Protein AF-0000000070610880 (afdb_homodimer)

Solvent-accessible surface area (backbone atoms only — not comparable to full-atom values): 15840 Å² total; per-residue (Å²): 82,32,56,46,69,54,100,87,41,74,68,89,63,61,68,39,23,64,17,51,39,44,48,52,37,28,71,64,34,80,82,35,86,56,21,60,48,87,73,42,75,51,63,66,53,54,72,71,43,41,66,70,40,44,68,44,66,41,68,77,46,65,49,24,33,34,39,33,33,68,51,82,62,88,70,48,62,58,68,41,48,64,58,58,35,58,46,39,51,43,70,58,43,53,52,26,48,72,70,73,43,53,51,42,55,68,68,60,59,54,43,65,49,55,59,39,84,70,43,82,46,77,87,32,25,37,37,31,31,57,32,66,49,41,71,64,77,71,73,82,118,80,30,55,46,69,55,99,89,42,74,69,90,62,59,66,40,23,64,18,51,39,44,48,51,39,28,71,64,34,83,82,35,88,57,21,60,50,87,72,43,75,51,63,68,52,53,72,71,43,41,66,70,41,45,67,44,67,40,69,78,43,66,51,24,35,34,39,32,33,69,52,83,63,90,70,48,64,57,68,42,47,65,58,56,34,59,47,39,52,45,70,56,43,52,51,26,48,73,69,74,43,52,52,43,55,68,67,61,59,54,43,64,46,55,58,38,83,71,42,84,45,77,87,33,24,36,37,31,28,58,36,68,50,41,73,66,77,71,75,81,120

Radius of gyration: 18.7 Å; Cα contacts (8 Å, |Δi|>4): 472; chains: 2; bounding box: 48×45×52 Å

Sequence (282 aa):
MKWQSSKDFKPTRELNADDVVFSFDRQKNEQNPYHKVSGGSYEYFEGMGLPDLISEVKKVDDHTVQFVLTRPEAPFVADLAMDFASILSKEYADNMLKAGTPEKVDLNPVGTGPFQLVQYQKDSRILYKAFDGYWGTKPKNMKWQSSKDFKPTRELNADDVVFSFDRQKNEQNPYHKVSGGSYEYFEGMGLPDLISEVKKVDDHTVQFVLTRPEAPFVADLAMDFASILSKEYADNMLKAGTPEKVDLNPVGTGPFQLVQYQKDSRILYKAFDGYWGTKPKN

pLDDT: mean 84.86, std 14.9, range [27.36, 97.38]

Secondary structure (DSSP, 8-state):
-PPPP-SS---SS---HHHHHHHHHHHH-TTSTTTTGGG---HHHHHTTHHHHEEEEEEEETTEEEEEESS--TTHHHHHHHHHHT---HHHHHHHHHTT-TTHHHHS-----SEEEEEEETTTEEEEEE--S--------/-PPPP-SS---SS---HHHHHHHHHHHH-TTSTTTTGGG---HHHHHTTHHHHEEEEEEEETTEEEEEESS--TTHHHHHHHHHHT---HHHHHHHHHTT-TTHHHHS-----SEEEEEEETTTEEEEEE-----------

Organism: NCBI:txid59203

Nearest PDB structures (foldseek):
  1dpe-assembly1_A  TM=8.837E-01  e=1.615E-18  Escherichia coli K-12
  1dpp-assembly3_E  TM=8.778E-01  e=2.843E-18  Escherichia coli
  5f1q-assembly2_B  TM=8.585E-01  e=1.586E-16  Yersinia pestis Nepal516
  3tpa-assembly1_A  TM=8.967E-01  e=5.957E-13  Glaesserella parasuis 29755
  3m8u-assembly1_A  TM=8.960E-01  e=1.529E-12  Glaesserella parasuis SH0165

Foldseek 3Di:
DAWDDDPLDDDPDHQWLVLVQLLVCLLQPPPPPNCCAPHNDDPLCVVVVVSQQWPHWDDPDGHDIDTDTPDDDDVVPVSCVVSVQLRADVVSQVVCVVVVRNNCCVVPNIGPDQKDWDDQDPPRDTDIDGDPRDDDPPPPD/DAWDDDPLDDDPDHQWLVLVQLLVCLLQPPPPPNCCAPHNDDPLCVVVVVSQQWPHWDDPDGHDIDTDTPDDDDCVPVSCVVSVQLRADVVSQVVCVVVVRNNCCVVPNIGPDQKDWDDQDPPRDTDIDGDPRPDDPPPPD

Structure (mmCIF, N/CA/C/O backbone):
data_AF-0000000070610880-model_v1
#
loop_
_entity.id
_entity.type
_entity.pdbx_description
1 polymer 'Peptide ABC transporter substrate-binding protein'
#
loop_
_atom_site.group_PDB
_atom_site.id
_atom_site.type_symbol
_atom_site.label_atom_id
_atom_site.label_alt_id
_atom_site.label_comp_id
_atom_site.label_asym_id
_atom_site.label_entity_id
_atom_site.label_seq_id
_atom_site.pdbx_PDB_ins_code
_atom_site.Cartn_x
_atom_site.Cartn_y
_atom_site.Cartn_z
_atom_site.occupancy
_atom_site.B_iso_or_equiv
_atom_site.auth_seq_id
_atom_site.auth_comp_id
_atom_site.auth_asym_id
_atom_site.auth_atom_id
_atom_site.pdbx_PDB_model_num
ATOM 1 N N . MET A 1 1 ? 0.946 0.36 -14.586 1 77.69 1 MET A N 1
ATOM 2 C CA . MET A 1 1 ? 1.409 1.144 -13.438 1 77.69 1 MET A CA 1
ATOM 3 C C . MET A 1 1 ? 2.932 1.143 -13.359 1 77.69 1 MET A C 1
ATOM 5 O O . MET A 1 1 ? 3.562 0.089 -13.469 1 77.69 1 MET A O 1
ATOM 9 N N . L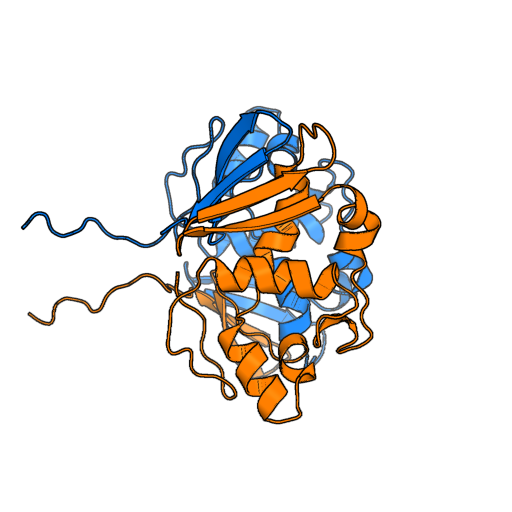YS A 1 2 ? 3.516 2.342 -13.141 1 80.56 2 LYS A N 1
ATOM 10 C CA . LYS A 1 2 ? 4.969 2.471 -13.172 1 80.56 2 LYS A CA 1
ATOM 11 C C . LYS A 1 2 ? 5.562 2.354 -11.766 1 80.56 2 LYS A C 1
ATOM 13 O O . LYS A 1 2 ? 4.922 2.738 -10.789 1 80.56 2 LYS A O 1
ATOM 18 N N . TRP A 1 3 ? 6.766 1.827 -11.758 1 86.56 3 TRP A N 1
ATOM 19 C CA . TRP A 1 3 ? 7.566 1.806 -10.547 1 86.56 3 TRP A CA 1
ATOM 20 C C . TRP A 1 3 ? 8.305 3.127 -10.352 1 86.56 3 TRP A C 1
ATOM 22 O O . TRP A 1 3 ? 8.766 3.73 -11.328 1 86.56 3 TRP A O 1
ATOM 32 N N . GLN A 1 4 ? 8.391 3.496 -9.141 1 83.19 4 GLN A N 1
ATOM 33 C CA . GLN A 1 4 ? 9.297 4.598 -8.828 1 83.19 4 GLN A CA 1
ATOM 34 C C . GLN A 1 4 ? 10.75 4.199 -9.047 1 83.19 4 GLN A C 1
ATOM 36 O O . GLN A 1 4 ? 11.086 3.014 -9.016 1 83.19 4 GLN A O 1
ATOM 41 N N . SER A 1 5 ? 11.555 5.211 -9.359 1 84.44 5 SER A N 1
ATOM 42 C CA . SER A 1 5 ? 12.992 4.98 -9.469 1 84.44 5 SER A CA 1
ATOM 43 C C . SER A 1 5 ? 13.719 5.371 -8.188 1 84.44 5 SER A C 1
ATOM 45 O O . SER A 1 5 ? 13.195 6.152 -7.387 1 84.44 5 SER A O 1
ATOM 47 N N . SER A 1 6 ? 14.844 4.723 -7.945 1 83.5 6 SER A N 1
ATOM 48 C CA . SER A 1 6 ? 15.734 5.074 -6.844 1 83.5 6 SER A CA 1
ATOM 49 C C . SER A 1 6 ? 17.188 5.074 -7.285 1 83.5 6 SER A C 1
ATOM 51 O O . SER A 1 6 ? 17.5 4.789 -8.445 1 83.5 6 SER A O 1
ATOM 53 N N . LYS A 1 7 ? 18.047 5.504 -6.391 1 82.5 7 LYS A N 1
ATOM 54 C CA . LYS A 1 7 ? 19.484 5.477 -6.684 1 82.5 7 LYS A CA 1
ATOM 55 C C . LYS A 1 7 ? 19.953 4.055 -6.984 1 82.5 7 LYS A C 1
ATOM 57 O O . LYS A 1 7 ? 20.906 3.859 -7.742 1 82.5 7 LYS A O 1
ATOM 62 N N . ASP A 1 8 ? 19.25 3.059 -6.504 1 84.06 8 ASP A N 1
ATOM 63 C CA . ASP A 1 8 ? 19.688 1.669 -6.605 1 84.06 8 ASP A CA 1
ATOM 64 C C . ASP A 1 8 ? 19 0.968 -7.785 1 84.06 8 ASP A C 1
ATOM 66 O O . ASP A 1 8 ? 19.438 -0.111 -8.203 1 84.06 8 ASP A O 1
ATOM 70 N N . PHE A 1 9 ? 17.984 1.529 -8.273 1 89.88 9 PHE A N 1
ATOM 71 C CA . PHE A 1 9 ? 17.188 0.742 -9.203 1 89.88 9 PHE A CA 1
ATOM 72 C C . PHE A 1 9 ? 16.422 1.648 -10.156 1 89.88 9 PHE A C 1
ATOM 74 O O . PHE A 1 9 ? 15.633 2.488 -9.719 1 89.88 9 PHE A O 1
ATOM 81 N N . LYS A 1 10 ? 16.641 1.487 -11.445 1 90.62 10 LYS A N 1
ATOM 82 C CA . LYS A 1 10 ? 15.82 2.062 -12.508 1 90.62 10 LYS A CA 1
ATOM 83 C C . LYS A 1 10 ? 14.969 0.993 -13.18 1 90.62 10 LYS A C 1
ATOM 85 O O . LYS A 1 10 ? 15.477 0.164 -13.938 1 90.62 10 LYS A O 1
ATOM 90 N N . PRO A 1 11 ? 13.695 1.072 -12.883 1 92.12 11 PRO A N 1
ATOM 91 C CA . PRO A 1 11 ? 12.844 0.051 -13.492 1 92.12 11 PRO A CA 1
ATOM 92 C C . PRO A 1 11 ? 12.898 0.07 -15.023 1 92.12 11 PRO A C 1
ATOM 94 O O . PRO A 1 11 ? 12.969 1.143 -15.625 1 92.12 11 PRO A O 1
ATOM 97 N N . THR A 1 12 ? 12.844 -1.101 -15.656 1 95 12 THR A N 1
ATOM 98 C CA . THR A 1 12 ? 12.844 -1.169 -17.109 1 95 12 THR A CA 1
ATOM 99 C C . THR A 1 12 ? 11.492 -1.646 -17.625 1 95 12 THR A C 1
ATOM 101 O O . THR A 1 12 ? 11.289 -1.764 -18.844 1 95 12 THR A O 1
ATOM 104 N N . ARG A 1 13 ? 10.625 -1.968 -16.766 1 91.88 13 ARG A N 1
ATOM 105 C CA . ARG A 1 13 ? 9.273 -2.402 -17.109 1 91.88 13 ARG A CA 1
ATOM 106 C C . ARG A 1 13 ? 8.266 -1.938 -16.062 1 91.88 13 ARG A C 1
ATOM 108 O O . ARG A 1 13 ? 8.648 -1.514 -14.977 1 91.88 13 ARG A O 1
ATOM 115 N N . GLU A 1 14 ? 6.996 -2.053 -16.406 1 88.75 14 GLU A N 1
ATOM 116 C CA . GLU A 1 14 ? 5.895 -1.701 -15.5 1 88.75 14 GLU A CA 1
ATOM 117 C C . GLU A 1 14 ? 5.559 -2.855 -14.562 1 88.75 14 GLU A C 1
ATOM 119 O O . GLU A 1 14 ? 5.996 -3.988 -14.781 1 88.75 14 GLU A O 1
ATOM 124 N N . LEU A 1 15 ? 4.855 -2.484 -13.5 1 90.69 15 LEU A N 1
ATOM 125 C CA . LEU A 1 15 ? 4.305 -3.498 -12.609 1 90.69 15 LEU A CA 1
ATOM 126 C C . LEU A 1 15 ? 3.432 -4.484 -13.375 1 90.69 15 LEU A C 1
ATOM 128 O O . LEU A 1 15 ? 2.637 -4.082 -14.227 1 90.69 15 LEU A O 1
ATOM 132 N N . ASN A 1 16 ? 3.561 -5.727 -13.102 1 92.69 16 ASN A N 1
ATOM 133 C CA . ASN A 1 16 ? 2.713 -6.75 -13.695 1 92.69 16 ASN A CA 1
ATOM 134 C C . ASN A 1 16 ? 2.428 -7.887 -12.719 1 92.69 16 ASN A C 1
ATOM 136 O O . ASN A 1 16 ? 2.783 -7.801 -11.539 1 92.69 16 ASN A O 1
ATOM 140 N N . ALA A 1 17 ? 1.826 -8.961 -13.289 1 94.5 17 ALA A N 1
ATOM 141 C CA . ALA A 1 17 ? 1.354 -10.062 -12.453 1 94.5 17 ALA A CA 1
ATOM 142 C C . ALA A 1 17 ? 2.523 -10.789 -11.789 1 94.5 17 ALA A C 1
ATOM 144 O O . ALA A 1 17 ? 2.387 -11.312 -10.68 1 94.5 17 ALA A O 1
ATOM 145 N N . ASP A 1 18 ? 3.717 -10.789 -12.359 1 96.75 18 ASP A N 1
ATOM 146 C CA . ASP A 1 18 ? 4.879 -11.445 -11.773 1 96.75 18 ASP A CA 1
ATOM 147 C C . ASP A 1 18 ? 5.27 -10.797 -10.445 1 96.75 18 ASP A C 1
ATOM 149 O O . ASP A 1 18 ? 5.75 -11.477 -9.531 1 96.75 18 ASP A O 1
ATOM 153 N N . ASP A 1 19 ? 5.082 -9.539 -10.344 1 95.44 19 ASP A N 1
ATOM 154 C CA . ASP A 1 19 ? 5.418 -8.828 -9.109 1 95.44 19 ASP A CA 1
ATOM 155 C C . ASP A 1 19 ? 4.488 -9.234 -7.973 1 95.44 19 ASP A C 1
ATOM 157 O O . ASP A 1 19 ? 4.922 -9.359 -6.824 1 95.44 19 ASP A O 1
ATOM 161 N N . VAL A 1 20 ? 3.201 -9.398 -8.352 1 93.44 20 VAL A N 1
ATOM 162 C CA . VAL A 1 20 ? 2.223 -9.828 -7.352 1 93.44 20 VAL A CA 1
ATOM 163 C C . VAL A 1 20 ? 2.547 -11.242 -6.883 1 93.44 20 VAL A C 1
ATOM 165 O O . VAL A 1 20 ? 2.648 -11.5 -5.68 1 93.44 20 VAL A O 1
ATOM 168 N N . VAL A 1 21 ? 2.809 -12.117 -7.816 1 96.25 21 VAL A N 1
ATOM 169 C CA . VAL A 1 21 ? 3.131 -13.5 -7.477 1 96.25 21 VAL A CA 1
ATOM 170 C C . VAL A 1 21 ? 4.383 -13.539 -6.602 1 96.25 21 VAL A C 1
ATOM 172 O O . VAL A 1 21 ? 4.398 -14.195 -5.559 1 96.25 21 VAL A O 1
ATOM 175 N N . PHE A 1 22 ? 5.402 -12.852 -6.973 1 96 22 PHE A N 1
ATOM 176 C CA . PHE A 1 22 ? 6.645 -12.797 -6.211 1 96 22 PHE A CA 1
ATOM 177 C C . PHE A 1 22 ? 6.391 -12.312 -4.793 1 96 22 PHE A C 1
ATOM 179 O O . PHE A 1 22 ? 6.875 -12.906 -3.826 1 96 22 PHE A O 1
ATOM 186 N N . SER A 1 23 ? 5.652 -11.172 -4.645 1 93.38 23 SER A N 1
ATOM 187 C CA . SER A 1 23 ? 5.43 -10.531 -3.352 1 93.38 23 SER A CA 1
ATOM 188 C C . SER A 1 23 ? 4.734 -11.477 -2.377 1 93.38 23 SER A C 1
ATOM 190 O O . SER A 1 23 ? 5.039 -11.477 -1.183 1 93.38 23 SER A O 1
ATOM 192 N N . PHE A 1 24 ? 3.846 -12.273 -2.873 1 93.38 24 PHE A N 1
ATOM 193 C CA . PHE A 1 24 ? 3.162 -13.227 -2.002 1 93.38 24 PHE A CA 1
ATOM 194 C C . PHE A 1 24 ? 3.992 -14.492 -1.827 1 93.38 24 PHE A C 1
ATOM 196 O O . PHE A 1 24 ? 4.035 -15.07 -0.738 1 93.38 24 PHE A O 1
ATOM 203 N N . ASP A 1 25 ? 4.66 -14.945 -2.859 1 95.56 25 ASP A N 1
ATOM 204 C CA . ASP A 1 25 ? 5.461 -16.156 -2.811 1 95.56 25 ASP A CA 1
ATOM 205 C C . ASP A 1 25 ? 6.602 -16.031 -1.807 1 95.56 25 ASP A C 1
ATOM 207 O O . ASP A 1 25 ? 6.922 -16.984 -1.092 1 95.56 25 ASP A O 1
ATOM 211 N N . ARG A 1 26 ? 7.242 -14.914 -1.811 1 94.5 26 ARG A N 1
ATOM 212 C CA . ARG A 1 26 ? 8.359 -14.742 -0.893 1 94.5 26 ARG A CA 1
ATOM 213 C C . ARG A 1 26 ? 7.918 -14.922 0.555 1 94.5 26 ARG A C 1
ATOM 215 O O . ARG A 1 26 ? 8.719 -15.305 1.41 1 94.5 26 ARG A O 1
ATOM 222 N N . GLN A 1 27 ? 6.652 -14.633 0.811 1 92.38 27 GLN A N 1
ATOM 223 C CA . GLN A 1 27 ? 6.137 -14.75 2.17 1 92.38 27 GLN A CA 1
ATOM 224 C C . GLN A 1 27 ? 5.676 -16.172 2.461 1 92.38 27 GLN A C 1
ATOM 226 O O . GLN A 1 27 ? 5.859 -16.672 3.572 1 92.38 27 GLN A O 1
ATOM 231 N N . LYS A 1 28 ? 5.148 -16.797 1.548 1 94 28 LYS A N 1
ATOM 232 C CA . LYS A 1 28 ? 4.461 -18.078 1.751 1 94 28 LYS A CA 1
ATOM 233 C C . LYS A 1 28 ? 5.406 -19.25 1.521 1 94 28 LYS A C 1
ATOM 235 O O . LYS A 1 28 ? 5.27 -20.297 2.16 1 94 28 LYS A O 1
ATOM 240 N N . ASN A 1 29 ? 6.277 -19.172 0.606 1 96.19 29 ASN A N 1
ATOM 241 C CA . ASN A 1 29 ? 7.113 -20.266 0.118 1 96.19 29 ASN A CA 1
ATOM 242 C C . ASN A 1 29 ? 8.5 -20.25 0.761 1 96.19 29 ASN A C 1
ATOM 244 O O . ASN A 1 29 ? 9.344 -19.438 0.391 1 96.19 29 ASN A O 1
ATOM 248 N N . GLU A 1 30 ? 8.766 -21.188 1.596 1 94.94 30 GLU A N 1
ATOM 249 C CA . GLU A 1 30 ? 10.023 -21.25 2.328 1 94.94 30 GLU A CA 1
ATOM 250 C C . GLU A 1 30 ? 11.203 -21.453 1.38 1 94.94 30 GLU A C 1
ATOM 252 O O . GLU A 1 30 ? 12.352 -21.172 1.732 1 94.94 30 GLU A O 1
ATOM 257 N N . GLN A 1 31 ? 10.938 -21.953 0.187 1 96.19 31 GLN A N 1
ATOM 258 C CA . GLN A 1 31 ? 12.008 -22.219 -0.765 1 96.19 31 GLN A CA 1
ATOM 259 C C . GLN A 1 31 ? 12.336 -20.969 -1.587 1 96.19 31 GLN A C 1
ATOM 261 O O . GLN A 1 31 ? 13.328 -20.953 -2.326 1 96.19 31 GLN A O 1
ATOM 266 N N . ASN A 1 32 ? 11.508 -19.984 -1.512 1 96.5 32 ASN A N 1
ATOM 267 C CA . ASN A 1 32 ? 11.836 -18.734 -2.188 1 96.5 32 ASN A CA 1
ATOM 268 C C . ASN A 1 32 ? 13.109 -18.109 -1.618 1 96.5 32 ASN A C 1
ATOM 270 O O . ASN A 1 32 ? 13.25 -17.984 -0.401 1 96.5 32 ASN A O 1
ATOM 274 N N . PRO A 1 33 ? 13.977 -17.688 -2.475 1 96.62 33 PRO A N 1
ATOM 275 C CA . PRO A 1 33 ? 15.242 -17.125 -1.98 1 96.62 33 PRO A CA 1
ATOM 276 C C . PRO A 1 33 ? 15.039 -15.883 -1.111 1 96.62 33 PRO A C 1
ATOM 278 O O . PRO A 1 33 ? 15.922 -15.531 -0.325 1 96.62 33 PRO A O 1
ATOM 281 N N . TYR A 1 34 ? 13.953 -15.25 -1.206 1 95.69 34 TYR A N 1
ATOM 282 C CA . TYR A 1 34 ? 13.703 -14.031 -0.445 1 95.69 34 TYR A CA 1
ATOM 283 C C . TYR A 1 34 ? 12.977 -14.336 0.856 1 95.69 34 TYR A C 1
ATOM 285 O O . TYR A 1 34 ? 12.781 -13.445 1.691 1 95.69 34 TYR A O 1
ATOM 293 N N . HIS A 1 35 ? 12.562 -15.586 1.127 1 95.75 35 HIS A N 1
ATOM 294 C CA . HIS A 1 35 ? 11.719 -15.891 2.275 1 95.75 35 HIS A CA 1
ATOM 295 C C . HIS A 1 35 ? 12.422 -15.547 3.584 1 95.75 35 HIS A C 1
ATOM 297 O O . HIS A 1 35 ? 11.789 -15.062 4.527 1 95.75 35 HIS A O 1
ATOM 303 N N . LYS A 1 36 ? 13.672 -15.672 3.658 1 94.69 36 LYS A N 1
ATOM 304 C CA . LYS A 1 36 ? 14.383 -15.477 4.918 1 94.69 36 LYS A CA 1
ATOM 305 C C . LYS A 1 36 ? 15.125 -14.148 4.93 1 94.69 36 LYS A C 1
ATOM 307 O O . LYS A 1 36 ? 15.805 -13.812 5.902 1 94.69 36 LYS A O 1
ATOM 312 N N . VAL A 1 37 ? 15 -13.453 3.836 1 91.31 37 VAL A N 1
ATOM 313 C CA . VAL A 1 37 ? 15.688 -12.172 3.74 1 91.31 37 VAL A CA 1
ATOM 314 C C . VAL A 1 37 ? 15.141 -11.211 4.797 1 91.31 37 VAL A C 1
ATOM 316 O O . VAL A 1 37 ? 13.93 -11.133 5.008 1 91.31 37 VAL A O 1
ATOM 319 N N . SER A 1 38 ? 16.062 -10.453 5.531 1 83.12 38 SER A N 1
ATOM 320 C CA . SER A 1 38 ? 15.766 -9.469 6.566 1 83.12 38 SER A CA 1
ATOM 321 C C . SER A 1 38 ? 15.031 -10.109 7.742 1 83.12 38 SER A C 1
ATOM 323 O O . SER A 1 38 ? 14.18 -9.477 8.375 1 83.12 38 SER A O 1
ATOM 325 N N . GLY A 1 39 ? 15.133 -11.367 7.957 1 85.62 39 GLY A N 1
ATOM 326 C CA . GLY A 1 39 ? 14.609 -12.078 9.117 1 85.62 39 GLY A CA 1
ATOM 327 C C . GLY A 1 39 ? 13.391 -12.922 8.797 1 85.62 39 GLY A C 1
ATOM 328 O O . GLY A 1 39 ? 12.945 -13.719 9.625 1 85.62 39 GLY A O 1
ATOM 329 N N . GLY A 1 40 ? 12.844 -12.711 7.629 1 77.75 40 GLY A N 1
ATOM 330 C CA . GLY A 1 40 ? 11.758 -13.57 7.18 1 77.75 40 GLY A CA 1
ATOM 331 C C . GLY A 1 40 ? 10.492 -13.406 8 1 77.75 40 GLY A C 1
ATOM 332 O O . GLY A 1 40 ? 9.734 -14.367 8.18 1 77.75 40 GLY A O 1
ATOM 333 N N . SER A 1 41 ? 10.289 -12.312 8.578 1 81 41 SER A N 1
ATOM 334 C CA . SER A 1 41 ? 9.094 -12.109 9.391 1 81 41 SER A CA 1
ATOM 335 C C . SER A 1 41 ? 8 -11.398 8.602 1 81 41 SER A C 1
ATOM 337 O O . SER A 1 41 ? 8.227 -10.312 8.07 1 81 41 SER A O 1
ATOM 339 N N . TYR A 1 42 ? 6.914 -12.062 8.461 1 82.56 42 TYR A N 1
ATOM 340 C CA . TYR A 1 42 ? 5.73 -11.57 7.766 1 82.56 42 TYR A CA 1
ATOM 341 C C . TYR A 1 42 ? 4.535 -11.508 8.703 1 82.56 42 TYR A C 1
ATOM 343 O O . TYR A 1 42 ? 3.531 -12.195 8.484 1 82.56 42 TYR A O 1
ATOM 351 N N . GLU A 1 43 ? 4.613 -10.641 9.695 1 75.81 43 GLU A N 1
ATOM 352 C CA . GLU A 1 43 ? 3.693 -10.617 10.82 1 75.81 43 GLU A CA 1
ATOM 353 C C . GLU A 1 43 ? 2.252 -10.422 10.359 1 75.81 43 GLU A C 1
ATOM 355 O O . GLU A 1 43 ? 1.342 -11.102 10.844 1 75.81 43 GLU A O 1
ATOM 360 N N . TYR A 1 44 ? 2.035 -9.461 9.492 1 74.31 44 TYR A N 1
ATOM 361 C CA . TYR A 1 44 ? 0.673 -9.234 9.023 1 74.31 44 TYR A CA 1
ATOM 362 C C . TYR A 1 44 ? 0.145 -10.445 8.266 1 74.31 44 TYR A C 1
ATOM 364 O O . TYR A 1 44 ? -0.961 -10.922 8.531 1 74.31 44 TYR A O 1
ATOM 372 N N . PHE A 1 45 ? 0.895 -10.938 7.312 1 84.06 45 PHE A N 1
ATOM 373 C CA . PHE A 1 45 ? 0.528 -12.086 6.496 1 84.06 45 PHE A CA 1
ATOM 374 C C . PHE A 1 45 ? 0.216 -13.297 7.375 1 84.06 45 PHE A C 1
ATOM 376 O O . PHE A 1 45 ? -0.813 -13.953 7.195 1 84.06 45 PHE A O 1
ATOM 383 N N . GLU A 1 46 ? 1.016 -13.492 8.383 1 85.62 46 GLU A N 1
ATOM 384 C CA . GLU A 1 46 ? 0.844 -14.602 9.312 1 85.62 46 GLU A CA 1
ATOM 385 C C . GLU A 1 46 ? -0.295 -14.336 10.289 1 85.62 46 GLU A C 1
ATOM 387 O O . GLU A 1 46 ? -1.123 -15.219 10.547 1 85.62 46 GLU A O 1
ATOM 392 N N . GLY A 1 47 ? -0.326 -13.188 10.758 1 82.69 47 GLY A N 1
ATOM 393 C CA . GLY A 1 47 ? -1.329 -12.844 11.758 1 82.69 47 GLY A CA 1
ATOM 394 C C . GLY A 1 47 ? -2.746 -12.898 11.219 1 82.69 47 GLY A C 1
ATOM 395 O O . GLY A 1 47 ? -3.688 -13.188 11.961 1 82.69 47 GLY A O 1
ATOM 396 N N . MET A 1 48 ? -2.918 -12.664 9.969 1 81.75 48 MET A N 1
ATOM 397 C CA . MET A 1 48 ? -4.238 -12.688 9.344 1 81.75 48 MET A CA 1
ATOM 398 C C . MET A 1 48 ? -4.598 -14.094 8.875 1 81.75 48 MET A C 1
ATOM 400 O O . MET A 1 48 ? -5.66 -14.305 8.289 1 81.75 48 MET A O 1
ATOM 404 N N . GLY A 1 49 ? -3.652 -15.008 9.023 1 88.06 49 GLY A N 1
ATOM 405 C CA . GLY A 1 49 ? -3.904 -16.391 8.625 1 88.06 49 GLY A CA 1
ATOM 406 C C . GLY A 1 49 ? -3.852 -16.594 7.125 1 88.06 49 GLY A C 1
ATOM 407 O O . GLY A 1 49 ? -4.406 -17.562 6.605 1 88.06 49 GLY A O 1
ATOM 408 N N . LEU A 1 50 ? -3.158 -15.766 6.426 1 89.75 50 LEU A N 1
ATOM 409 C CA . LEU A 1 50 ? -3.164 -15.781 4.965 1 89.75 50 LEU A CA 1
ATOM 410 C C . LEU A 1 50 ? -2.369 -16.969 4.434 1 89.75 50 LEU A C 1
ATOM 412 O O . LEU A 1 50 ? -2.705 -17.516 3.385 1 89.75 50 LEU A O 1
ATOM 416 N N . PRO A 1 51 ? -1.306 -17.359 5.137 1 92.06 51 PRO A N 1
ATOM 417 C CA . PRO A 1 51 ? -0.593 -18.547 4.641 1 92.06 51 PRO A CA 1
ATOM 418 C C . PRO A 1 51 ? -1.496 -19.766 4.512 1 92.06 51 PRO A C 1
ATOM 420 O O . PRO A 1 51 ? -1.36 -20.547 3.564 1 92.06 51 PRO A O 1
ATOM 423 N N . ASP A 1 52 ? -2.432 -19.906 5.391 1 93.88 52 ASP A N 1
ATOM 424 C CA . ASP A 1 52 ? -3.35 -21.047 5.355 1 93.88 52 ASP A CA 1
ATOM 425 C C . ASP A 1 52 ? -4.531 -20.766 4.434 1 93.88 52 ASP A C 1
ATOM 427 O O . ASP A 1 52 ? -5.086 -21.688 3.83 1 93.88 52 ASP A O 1
ATOM 431 N N . LEU A 1 53 ? -4.902 -19.578 4.371 1 93.56 53 LEU A N 1
ATOM 432 C CA . LEU A 1 53 ? -6.082 -19.203 3.6 1 93.56 53 LEU A CA 1
ATOM 433 C C . LEU A 1 53 ? -5.793 -19.25 2.104 1 93.56 53 LEU A C 1
ATOM 435 O O . LEU A 1 53 ? -6.637 -19.672 1.312 1 93.56 53 LEU A O 1
ATOM 439 N N . ILE A 1 54 ? -4.613 -18.75 1.671 1 94.88 54 ILE A N 1
ATOM 440 C CA . ILE A 1 54 ? -4.258 -18.688 0.258 1 94.88 54 ILE A CA 1
ATOM 441 C C . ILE A 1 54 ? -3.617 -20 -0.177 1 94.88 54 ILE A C 1
ATOM 443 O O . ILE A 1 54 ? -2.557 -20.375 0.327 1 94.88 54 ILE A O 1
ATOM 447 N N . SER A 1 55 ? -4.266 -20.594 -1.067 1 96.69 55 SER A N 1
ATOM 448 C CA . SER A 1 55 ? -3.689 -21.812 -1.64 1 96.69 55 SER A CA 1
ATOM 449 C C . SER A 1 55 ? -2.633 -21.484 -2.688 1 96.69 55 SER A C 1
ATOM 451 O O . SER A 1 55 ? -1.535 -22.047 -2.668 1 96.69 55 SER A O 1
ATOM 453 N N . GLU A 1 56 ? -3.023 -20.562 -3.523 1 96.44 56 GLU A N 1
ATOM 454 C CA . GLU A 1 56 ? -2.137 -20.219 -4.629 1 96.44 56 GLU A CA 1
ATOM 455 C C . GLU A 1 56 ? -2.434 -18.812 -5.148 1 96.44 56 GLU A C 1
ATOM 457 O O . GLU A 1 56 ? -3.57 -18.344 -5.066 1 96.44 56 GLU A O 1
ATOM 462 N N . VAL A 1 57 ? -1.413 -18.141 -5.551 1 96.12 57 VAL A N 1
ATOM 463 C CA . VAL A 1 57 ? -1.528 -16.922 -6.348 1 96.12 57 VAL A CA 1
ATOM 464 C C . VAL A 1 57 ? -1.019 -17.188 -7.762 1 96.12 57 VAL A C 1
ATOM 466 O O . VAL A 1 57 ? 0.14 -17.562 -7.953 1 96.12 57 VAL A O 1
ATOM 469 N N . LYS A 1 58 ? -1.849 -16.953 -8.75 1 97.19 58 LYS A N 1
ATOM 470 C CA . LYS A 1 58 ? -1.51 -17.328 -10.125 1 97.19 58 LYS A CA 1
ATOM 471 C C . LYS A 1 58 ? -1.544 -16.109 -11.047 1 97.19 58 LYS A C 1
ATOM 473 O O . LYS A 1 58 ? -2.436 -15.273 -10.945 1 97.19 58 LYS A O 1
ATOM 478 N N . LYS A 1 59 ? -0.563 -16.125 -11.875 1 97.38 59 LYS A N 1
ATOM 479 C CA . LYS A 1 59 ? -0.62 -15.234 -13.023 1 97.38 59 LYS A CA 1
ATOM 480 C C . LYS A 1 59 ? -1.563 -15.773 -14.094 1 97.38 59 LYS A C 1
ATOM 482 O O . LYS A 1 59 ? -1.333 -16.844 -14.648 1 97.38 59 LYS A O 1
ATOM 487 N N . VAL A 1 60 ? -2.684 -15.039 -14.359 1 97.06 60 VAL A N 1
ATOM 488 C CA . VAL A 1 60 ? -3.582 -15.406 -15.453 1 97.06 60 VAL A CA 1
ATOM 489 C C . VAL A 1 60 ? -3.053 -14.844 -16.766 1 97.06 60 VAL A C 1
ATOM 491 O O . VAL A 1 60 ? -3.043 -15.539 -17.781 1 97.06 60 VAL A O 1
ATOM 494 N N . ASP A 1 61 ? -2.629 -13.539 -16.719 1 96.62 61 ASP A N 1
ATOM 495 C CA . ASP A 1 61 ? -1.888 -12.82 -17.75 1 96.62 61 ASP A CA 1
ATOM 496 C C . ASP A 1 61 ? -1.107 -11.656 -17.156 1 96.62 61 ASP A C 1
ATOM 498 O O . ASP A 1 61 ? -1.036 -11.508 -15.938 1 96.62 61 ASP A O 1
ATOM 502 N N . ASP A 1 62 ? -0.51 -10.828 -17.922 1 94.94 62 ASP A N 1
ATOM 503 C CA . ASP A 1 62 ? 0.415 -9.82 -17.422 1 94.94 62 ASP A CA 1
ATOM 504 C C . ASP A 1 62 ? -0.304 -8.828 -16.516 1 94.94 62 ASP A C 1
ATOM 506 O O . ASP A 1 62 ? 0.334 -8.117 -15.727 1 94.94 62 ASP A O 1
ATOM 510 N N . HIS A 1 63 ? -1.644 -8.695 -16.578 1 93.69 63 HIS A N 1
ATOM 511 C CA . HIS A 1 63 ? -2.367 -7.668 -15.836 1 93.69 63 HIS A CA 1
ATOM 512 C C . HIS A 1 63 ? -3.504 -8.273 -15.023 1 93.69 63 HIS A C 1
ATOM 514 O O . HIS A 1 63 ? -4.379 -7.559 -14.531 1 93.69 63 HIS A O 1
ATOM 520 N N . THR A 1 64 ? -3.441 -9.602 -14.914 1 94.38 64 THR A N 1
ATOM 521 C CA . THR A 1 64 ? -4.496 -10.312 -14.195 1 94.38 64 THR A CA 1
ATOM 522 C C . THR A 1 64 ? -3.904 -11.375 -13.281 1 94.38 64 THR A C 1
ATOM 524 O O . THR A 1 64 ? -3.041 -12.148 -13.695 1 94.38 64 THR A O 1
ATOM 527 N N . VAL A 1 65 ? -4.305 -11.352 -12 1 95.75 65 VAL A N 1
ATOM 528 C CA . VAL A 1 65 ? -3.881 -12.367 -11.047 1 95.75 65 VAL A CA 1
ATOM 529 C C . VAL A 1 65 ? -5.105 -13.039 -10.422 1 95.75 65 VAL A C 1
ATOM 531 O O . VAL A 1 65 ? -6.133 -12.391 -10.203 1 95.75 65 VAL A O 1
ATOM 534 N N . GLN A 1 66 ? -4.98 -14.25 -10.156 1 96.5 66 GLN A N 1
ATOM 535 C CA . GLN A 1 66 ? -6.02 -15.016 -9.477 1 96.5 66 GLN A CA 1
ATOM 536 C C . GLN A 1 66 ? -5.523 -15.555 -8.141 1 96.5 66 GLN A C 1
ATOM 538 O O . GLN A 1 66 ? -4.438 -16.141 -8.062 1 96.5 66 GLN A O 1
ATOM 543 N N . PHE A 1 67 ? -6.285 -15.312 -7.184 1 95.75 67 PHE A N 1
ATOM 544 C CA . PHE A 1 67 ? -6.066 -15.945 -5.891 1 95.75 67 PHE A CA 1
ATOM 545 C C . PHE A 1 67 ? -6.965 -17.172 -5.727 1 95.75 67 PHE A C 1
ATOM 547 O O . PHE A 1 67 ? -8.172 -17.078 -5.945 1 95.75 67 PHE A O 1
ATOM 554 N N . VAL A 1 68 ? -6.332 -18.203 -5.387 1 96.81 68 VAL A N 1
ATOM 555 C CA . VAL A 1 68 ? -7.059 -19.406 -5.012 1 96.81 68 VAL A CA 1
ATOM 556 C C . VAL A 1 68 ? -7.004 -19.594 -3.498 1 96.81 68 VAL A C 1
ATOM 558 O O . VAL A 1 68 ? -5.918 -19.641 -2.914 1 96.81 68 VAL A O 1
ATOM 561 N N . LEU A 1 69 ? -8.195 -19.656 -2.922 1 95.94 69 LEU A N 1
ATOM 562 C CA . LEU A 1 69 ? -8.281 -19.812 -1.474 1 95.94 69 LEU A CA 1
ATOM 563 C C . LEU A 1 69 ? -8.641 -21.234 -1.09 1 95.94 69 LEU A C 1
ATOM 565 O O . LEU A 1 69 ? -9.172 -21.984 -1.908 1 95.94 69 LEU A O 1
ATOM 569 N N . THR A 1 70 ? -8.289 -21.531 0.126 1 96.81 70 THR A N 1
ATOM 570 C CA . THR A 1 70 ? -8.539 -22.875 0.612 1 96.81 70 THR A CA 1
ATOM 571 C C . THR A 1 70 ? -9.984 -23.031 1.067 1 96.81 70 THR A C 1
ATOM 573 O O . THR A 1 70 ? -10.453 -24.156 1.309 1 96.81 70 THR A O 1
ATOM 576 N N . ARG A 1 71 ? -10.75 -21.953 1.164 1 95.19 71 ARG A N 1
ATOM 577 C CA . ARG A 1 71 ? -12.156 -21.906 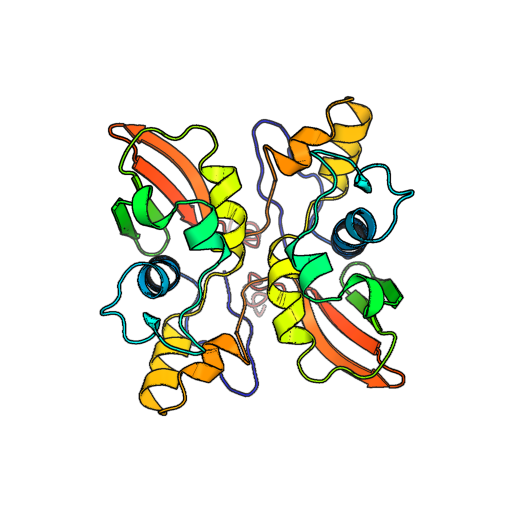1.541 1 95.19 71 ARG A CA 1
ATOM 578 C C . ARG A 1 71 ? -12.781 -20.578 1.168 1 95.19 71 ARG A C 1
ATOM 580 O O . ARG A 1 71 ? -12.07 -19.594 0.918 1 95.19 71 ARG A O 1
ATOM 587 N N . PRO A 1 72 ? -14.125 -20.594 1.187 1 90.75 72 PRO A N 1
ATOM 588 C CA . PRO A 1 72 ? -14.766 -19.281 0.969 1 90.75 72 PRO A CA 1
ATOM 589 C C . PRO A 1 72 ? -14.422 -18.266 2.057 1 90.75 72 PRO A C 1
ATOM 591 O O . PRO A 1 72 ? -14.32 -18.641 3.232 1 90.75 72 PRO A O 1
ATOM 594 N N . GLU A 1 73 ? -14.125 -17.016 1.591 1 85.12 73 GLU A N 1
ATOM 595 C CA . GLU A 1 73 ? -13.82 -15.914 2.498 1 85.12 73 GLU A CA 1
ATOM 596 C C . GLU A 1 73 ? -14.43 -14.609 2.008 1 85.12 73 GLU A C 1
ATOM 598 O O . GLU A 1 73 ? -14.023 -14.078 0.973 1 85.12 73 GLU A O 1
ATOM 603 N N . ALA A 1 74 ? -15.57 -14.141 2.643 1 70.12 74 ALA A N 1
ATOM 604 C CA . ALA A 1 74 ? -16.281 -12.945 2.195 1 70.12 74 ALA A CA 1
ATOM 605 C C . ALA A 1 74 ? -15.391 -11.703 2.318 1 70.12 74 ALA A C 1
ATOM 607 O O . ALA A 1 74 ? -15.391 -10.844 1.432 1 70.12 74 ALA A O 1
ATOM 608 N N . PRO A 1 75 ? -14.828 -11.25 3.502 1 70.38 75 PRO A N 1
ATOM 609 C CA . PRO A 1 75 ? -14.008 -10.039 3.6 1 70.38 75 PRO A CA 1
ATOM 610 C C . PRO A 1 75 ? -12.57 -10.266 3.117 1 70.38 75 PRO A C 1
ATOM 612 O O . PRO A 1 75 ? -11.641 -9.672 3.658 1 70.38 75 PRO A O 1
ATOM 615 N N . PHE A 1 76 ? -12.352 -11 2.025 1 72.56 76 PHE A N 1
ATOM 616 C CA . PHE A 1 76 ? -10.984 -11.289 1.604 1 72.56 76 PHE A CA 1
ATOM 617 C C . PHE A 1 76 ? -10.297 -10.016 1.112 1 72.56 76 PHE A C 1
ATOM 619 O O . PHE A 1 76 ? -9.109 -9.812 1.371 1 72.56 76 PHE A O 1
ATOM 626 N N . VAL A 1 77 ? -11.078 -9.117 0.572 1 63.94 77 VAL A N 1
ATOM 627 C CA . VAL A 1 77 ? -10.531 -7.926 -0.067 1 63.94 77 VAL A CA 1
ATOM 628 C C . VAL A 1 77 ? -9.883 -7.027 0.983 1 63.94 77 VAL A C 1
ATOM 630 O O . VAL A 1 77 ? -8.742 -6.582 0.812 1 63.94 77 VAL A O 1
ATOM 633 N N . ALA A 1 78 ? -10.586 -6.816 2.035 1 65.75 78 ALA A N 1
ATOM 634 C CA . ALA A 1 78 ? -10.062 -5.945 3.084 1 65.75 78 ALA A CA 1
ATOM 635 C C . ALA A 1 78 ? -8.758 -6.496 3.652 1 65.75 78 ALA A C 1
ATOM 637 O O . ALA A 1 78 ? -7.836 -5.734 3.951 1 65.75 78 ALA A O 1
ATOM 638 N N . ASP A 1 79 ? -8.648 -7.789 3.678 1 66.69 79 ASP A N 1
ATOM 639 C CA . ASP A 1 79 ? -7.484 -8.461 4.246 1 66.69 79 ASP A CA 1
ATOM 640 C C . ASP A 1 79 ? -6.27 -8.32 3.334 1 66.69 79 ASP A C 1
ATOM 642 O O . ASP A 1 79 ? -5.137 -8.211 3.812 1 66.69 79 ASP A O 1
ATOM 646 N N . LEU A 1 80 ? -6.582 -8.281 2.053 1 75.25 80 LEU A N 1
ATOM 647 C CA . LEU A 1 80 ? -5.48 -8.281 1.096 1 75.25 80 LEU A CA 1
ATOM 648 C C . LEU A 1 80 ? -5.004 -6.859 0.814 1 75.25 80 LEU A C 1
ATOM 650 O O . LEU A 1 80 ? -3.902 -6.66 0.299 1 75.25 80 LEU A O 1
ATOM 654 N N . ALA A 1 81 ? -5.781 -5.902 1.191 1 67.88 81 ALA A N 1
ATOM 655 C CA . ALA A 1 81 ? -5.512 -4.516 0.81 1 67.88 81 ALA A CA 1
ATOM 656 C C . ALA A 1 81 ? -4.113 -4.09 1.245 1 67.88 81 ALA A C 1
ATOM 658 O O . ALA A 1 81 ? -3.359 -3.516 0.456 1 67.88 81 ALA A O 1
ATOM 659 N N . MET A 1 82 ? -3.705 -4.461 2.359 1 65.81 82 MET A N 1
ATOM 660 C CA . MET A 1 82 ? -2.396 -4.07 2.877 1 65.81 82 MET A CA 1
ATOM 661 C C . MET A 1 82 ? -1.279 -4.77 2.111 1 65.81 82 MET A C 1
ATOM 663 O O . MET A 1 82 ? -0.238 -4.172 1.837 1 65.81 82 MET A O 1
ATOM 667 N N . ASP A 1 83 ? -1.518 -5.992 1.823 1 65.38 83 ASP A N 1
ATOM 668 C CA . ASP A 1 83 ? -0.503 -6.73 1.081 1 65.38 83 ASP A CA 1
ATOM 669 C C . ASP A 1 83 ? -0.383 -6.215 -0.351 1 65.38 83 ASP A C 1
ATOM 671 O O . ASP A 1 83 ? 0.718 -6.141 -0.9 1 65.38 83 ASP A O 1
ATOM 675 N N . PHE A 1 84 ? -1.483 -5.82 -0.941 1 65.88 84 PHE A N 1
ATOM 676 C CA . PHE A 1 84 ? -1.412 -5.281 -2.293 1 65.88 84 PHE A CA 1
ATOM 677 C C . PHE A 1 84 ? -0.769 -3.898 -2.291 1 65.88 84 PHE A C 1
ATOM 679 O O . PHE A 1 84 ? -0.145 -3.496 -3.275 1 65.88 84 PHE A O 1
ATOM 686 N N . ALA A 1 85 ? -0.906 -3.314 -1.168 1 63.47 85 ALA A N 1
ATOM 687 C CA . ALA A 1 85 ? -0.28 -2.002 -1.04 1 63.47 85 ALA A CA 1
ATOM 688 C C . ALA A 1 85 ? 1.239 -2.123 -0.958 1 63.47 85 ALA A C 1
ATOM 690 O O . ALA A 1 85 ? 1.961 -1.155 -1.207 1 63.47 85 ALA A O 1
ATOM 691 N N . SER A 1 86 ? 1.767 -3.293 -0.796 1 74.25 86 SER A N 1
ATOM 692 C CA . SER A 1 86 ? 3.197 -3.518 -0.61 1 74.25 86 SER A CA 1
ATOM 693 C C . SER A 1 86 ? 3.754 -4.449 -1.682 1 74.25 86 SER A C 1
ATOM 695 O O . SER A 1 86 ? 4.66 -5.238 -1.413 1 74.25 86 SER A O 1
ATOM 697 N N . ILE A 1 87 ? 3.225 -4.348 -2.857 1 85.38 87 ILE A N 1
ATOM 698 C CA . ILE A 1 87 ? 3.742 -5.148 -3.965 1 85.38 87 ILE A CA 1
ATOM 699 C C . ILE A 1 87 ? 5.168 -4.711 -4.297 1 85.38 87 ILE A C 1
ATOM 701 O O . ILE A 1 87 ? 5.426 -3.521 -4.496 1 85.38 87 ILE A O 1
ATOM 705 N N . LEU A 1 88 ? 6.086 -5.727 -4.336 1 88.31 88 LEU A N 1
ATOM 706 C CA . LEU A 1 88 ? 7.496 -5.477 -4.613 1 88.31 88 LEU A CA 1
ATOM 707 C C . LEU A 1 88 ? 7.828 -5.781 -6.07 1 88.31 88 LEU A C 1
ATOM 709 O O . LEU A 1 88 ? 7.234 -6.68 -6.668 1 88.31 88 LEU A O 1
ATOM 713 N N . SER A 1 89 ? 8.758 -5.035 -6.598 1 92.19 89 SER A N 1
ATOM 714 C CA . SER A 1 89 ? 9.242 -5.273 -7.953 1 92.19 89 SER A CA 1
ATOM 715 C C . SER A 1 89 ? 10.078 -6.551 -8.023 1 92.19 89 SER A C 1
ATOM 717 O O . SER A 1 89 ? 11.156 -6.625 -7.441 1 92.19 89 SER A O 1
ATOM 719 N N . LYS A 1 90 ? 9.656 -7.539 -8.711 1 95.88 90 LYS A N 1
ATOM 720 C CA . LYS A 1 90 ? 10.445 -8.75 -8.914 1 95.88 90 LYS A CA 1
ATOM 721 C C . LYS A 1 90 ? 11.734 -8.445 -9.672 1 95.88 90 LYS A C 1
ATOM 723 O O . LYS A 1 90 ? 12.781 -9.031 -9.398 1 95.88 90 LYS A O 1
ATOM 728 N N . GLU A 1 91 ? 11.625 -7.523 -10.648 1 96.75 91 GLU A N 1
ATOM 729 C CA . GLU A 1 91 ? 12.82 -7.113 -11.383 1 96.75 91 GLU A CA 1
ATOM 730 C C . GLU A 1 91 ? 13.898 -6.582 -10.438 1 96.75 91 GLU A C 1
ATOM 732 O O . GLU A 1 91 ? 15.062 -6.969 -10.531 1 96.75 91 GLU A O 1
ATOM 737 N N . TYR A 1 92 ? 13.516 -5.711 -9.57 1 95.81 92 TYR A N 1
ATOM 738 C CA . TYR A 1 92 ? 14.445 -5.18 -8.578 1 95.81 92 TYR A CA 1
ATOM 739 C C . TYR A 1 92 ? 14.992 -6.293 -7.695 1 95.81 92 TYR A C 1
ATOM 741 O O . TYR A 1 92 ? 16.203 -6.359 -7.449 1 95.81 92 TYR A O 1
ATOM 749 N N . ALA A 1 93 ? 14.102 -7.18 -7.246 1 96.06 93 ALA A N 1
ATOM 750 C CA . ALA A 1 93 ? 14.5 -8.297 -6.391 1 96.06 93 ALA A CA 1
ATOM 751 C C . ALA A 1 93 ? 15.523 -9.188 -7.094 1 96.06 93 ALA A C 1
ATOM 753 O O . ALA A 1 93 ? 16.516 -9.586 -6.496 1 96.06 93 ALA A O 1
ATOM 754 N N . ASP A 1 94 ? 15.227 -9.484 -8.352 1 97.19 94 ASP A N 1
ATOM 755 C CA . ASP A 1 94 ? 16.156 -10.305 -9.117 1 97.19 94 ASP A CA 1
ATOM 756 C C . ASP A 1 94 ? 17.531 -9.633 -9.219 1 97.19 94 ASP A C 1
ATOM 758 O O . ASP A 1 94 ? 18.562 -10.289 -9.07 1 97.19 94 ASP A O 1
ATOM 762 N N . ASN A 1 95 ? 17.531 -8.359 -9.445 1 96.88 95 ASN A N 1
ATOM 763 C CA . ASN A 1 95 ? 18.766 -7.605 -9.562 1 96.88 95 ASN A CA 1
ATOM 764 C C . ASN A 1 95 ? 19.562 -7.625 -8.258 1 96.88 95 ASN A C 1
ATOM 766 O O . ASN A 1 95 ? 20.781 -7.836 -8.266 1 96.88 95 ASN A O 1
ATOM 770 N N . MET A 1 96 ? 18.828 -7.414 -7.207 1 96.31 96 MET A N 1
ATOM 771 C CA . MET A 1 96 ? 19.531 -7.352 -5.926 1 96.31 96 MET A CA 1
ATOM 772 C C . MET A 1 96 ? 20.016 -8.734 -5.5 1 96.31 96 MET A C 1
ATOM 774 O O . MET A 1 96 ? 21.047 -8.867 -4.855 1 96.31 96 MET A O 1
ATOM 778 N N . LEU A 1 97 ? 19.219 -9.773 -5.766 1 96.19 97 LEU A N 1
ATOM 779 C CA . LEU A 1 97 ? 19.656 -11.133 -5.492 1 96.19 97 LEU A CA 1
ATOM 780 C C . LEU A 1 97 ? 20.953 -11.438 -6.238 1 96.19 97 LEU A C 1
ATOM 782 O O . LEU A 1 97 ? 21.906 -11.961 -5.648 1 96.19 97 LEU A O 1
ATOM 786 N N . LYS A 1 98 ? 21.031 -11.062 -7.48 1 96.75 98 LYS A N 1
ATOM 787 C CA . LYS A 1 98 ? 22.219 -11.266 -8.297 1 96.75 98 LYS A CA 1
ATOM 788 C C . LYS A 1 98 ? 23.406 -10.477 -7.754 1 96.75 98 LYS A C 1
ATOM 790 O O . LYS A 1 98 ? 24.547 -10.938 -7.809 1 96.75 98 LYS A O 1
ATOM 795 N N . ALA A 1 99 ? 23.172 -9.359 -7.238 1 96.88 99 ALA A N 1
ATOM 796 C CA . ALA A 1 99 ? 24.219 -8.461 -6.727 1 96.88 99 ALA A CA 1
ATOM 797 C C . ALA A 1 99 ? 24.672 -8.891 -5.336 1 96.88 99 ALA A C 1
ATOM 799 O O . ALA A 1 99 ? 25.625 -8.32 -4.785 1 96.88 99 ALA A O 1
ATOM 800 N N . GLY A 1 100 ? 24.031 -9.844 -4.738 1 97 100 GLY A N 1
ATOM 801 C CA . GLY A 1 100 ? 24.406 -10.336 -3.422 1 97 100 GLY A CA 1
ATOM 802 C C . GLY A 1 100 ? 23.922 -9.445 -2.295 1 97 100 GLY A C 1
ATOM 803 O O . GLY A 1 100 ? 24.453 -9.492 -1.186 1 97 100 GLY A O 1
ATOM 804 N N . THR A 1 101 ? 22.922 -8.531 -2.621 1 95.75 101 THR A N 1
ATOM 805 C CA . THR A 1 101 ? 22.375 -7.629 -1.618 1 95.75 101 THR A CA 1
ATOM 806 C C . THR A 1 101 ? 20.859 -7.703 -1.606 1 95.75 101 THR A C 1
ATOM 808 O O . THR A 1 101 ? 20.172 -6.68 -1.735 1 95.75 101 THR A O 1
ATOM 811 N N . PRO A 1 102 ? 20.281 -8.93 -1.388 1 95.06 102 PRO A N 1
ATOM 812 C CA . PRO A 1 102 ? 18.828 -9.07 -1.445 1 95.06 102 PRO A CA 1
ATOM 813 C C . PRO A 1 102 ? 18.109 -8.242 -0.379 1 95.06 102 PRO A C 1
ATOM 815 O O . PRO A 1 102 ? 16.953 -7.875 -0.559 1 95.06 102 PRO A O 1
ATOM 818 N N . GLU A 1 103 ? 18.781 -7.848 0.735 1 90.62 103 GLU A N 1
ATOM 819 C CA . GLU A 1 103 ? 18.156 -7.094 1.823 1 90.62 103 GLU A CA 1
ATOM 820 C C . GLU A 1 103 ? 17.766 -5.691 1.369 1 90.62 103 GLU A C 1
ATOM 822 O O . GLU A 1 103 ? 16.922 -5.043 1.999 1 90.62 103 GLU A O 1
ATOM 827 N N . LYS A 1 104 ? 18.312 -5.207 0.257 1 88.81 104 LYS A N 1
ATOM 828 C CA . LYS A 1 104 ? 18.031 -3.865 -0.233 1 88.81 104 LYS A CA 1
ATOM 829 C C . LYS A 1 104 ? 16.562 -3.746 -0.673 1 88.81 104 LYS A C 1
ATOM 831 O O . LYS A 1 104 ? 15.984 -2.662 -0.619 1 88.81 104 LYS A O 1
ATOM 836 N N . VAL A 1 105 ? 15.969 -4.875 -1.032 1 89 105 VAL A N 1
ATOM 837 C CA . VAL A 1 105 ? 14.57 -4.863 -1.455 1 89 105 VAL A CA 1
ATOM 838 C C . VAL A 1 105 ? 13.68 -4.438 -0.291 1 89 105 VAL A C 1
ATOM 840 O O . VAL A 1 105 ? 12.664 -3.777 -0.492 1 89 105 VAL A O 1
ATOM 843 N N . ASP A 1 106 ? 14.133 -4.758 0.925 1 84.12 106 ASP A N 1
ATOM 844 C CA . ASP A 1 106 ? 13.375 -4.41 2.123 1 84.12 106 ASP A CA 1
ATOM 845 C C . ASP A 1 106 ? 13.82 -3.061 2.68 1 84.12 106 ASP A C 1
ATOM 847 O O . ASP A 1 106 ? 13 -2.285 3.174 1 84.12 106 ASP A O 1
ATOM 851 N N . LEU A 1 107 ? 15.102 -2.75 2.574 1 80.88 107 LEU A N 1
ATOM 852 C CA . LEU A 1 107 ? 15.68 -1.564 3.197 1 80.88 107 LEU A CA 1
ATOM 853 C C . LEU A 1 107 ? 15.461 -0.331 2.328 1 80.88 107 LEU A C 1
ATOM 855 O O . LEU A 1 107 ? 15.328 0.782 2.844 1 80.88 107 LEU A O 1
ATOM 859 N N . ASN A 1 108 ? 15.5 -0.544 0.982 1 81.62 108 ASN A N 1
ATOM 860 C CA . ASN A 1 108 ? 15.289 0.511 -0.003 1 81.62 108 ASN A CA 1
ATOM 861 C C . ASN A 1 108 ? 14.266 0.096 -1.058 1 81.62 108 ASN A C 1
ATOM 863 O O . ASN A 1 108 ? 14.586 0.026 -2.244 1 81.62 108 ASN A O 1
ATOM 867 N N . PRO A 1 109 ? 13.07 -0.105 -0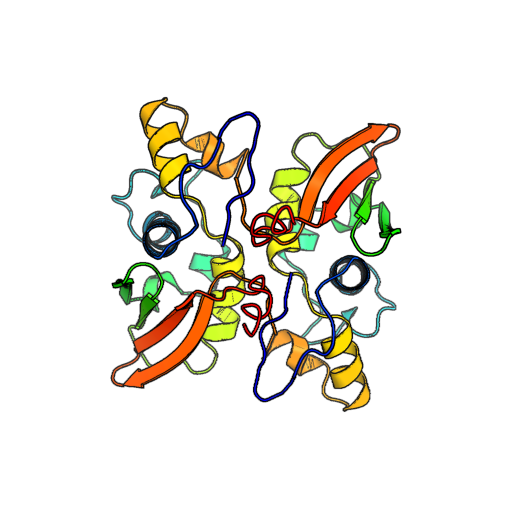.579 1 81.69 109 PRO A N 1
ATOM 868 C CA . PRO A 1 109 ? 12.07 -0.599 -1.531 1 81.69 109 PRO A CA 1
ATOM 869 C C . PRO A 1 109 ? 11.703 0.438 -2.592 1 81.69 109 PRO A C 1
ATOM 871 O O . PRO A 1 109 ? 11.805 1.642 -2.344 1 81.69 109 PRO A O 1
ATOM 874 N N . VAL A 1 110 ? 11.391 -0.105 -3.818 1 83.19 110 VAL A N 1
ATOM 875 C CA . VAL A 1 110 ? 10.805 0.717 -4.871 1 83.19 110 VAL A CA 1
ATOM 876 C C . VAL A 1 110 ? 9.305 0.46 -4.953 1 83.19 110 VAL A C 1
ATOM 878 O O . VAL A 1 110 ? 8.867 -0.691 -4.938 1 83.19 110 VAL A O 1
ATOM 881 N N . GLY A 1 111 ? 8.531 1.505 -4.809 1 79.12 111 GLY A N 1
ATOM 882 C CA . GLY A 1 111 ? 7.09 1.316 -4.785 1 79.12 111 GLY A CA 1
ATOM 883 C C . GLY A 1 111 ? 6.391 1.925 -5.988 1 79.12 111 GLY A C 1
ATOM 884 O O . GLY A 1 111 ? 7.043 2.332 -6.953 1 79.12 111 GLY A O 1
ATOM 885 N N . THR A 1 112 ? 5.137 1.629 -6.031 1 81.06 112 THR A N 1
ATOM 886 C CA . THR A 1 112 ? 4.238 2.197 -7.031 1 81.06 112 THR A CA 1
ATOM 887 C C . THR A 1 112 ? 3.328 3.248 -6.406 1 81.06 112 THR A C 1
ATOM 889 O O . THR A 1 112 ? 2.414 3.756 -7.059 1 81.06 112 THR A O 1
ATOM 892 N N . GLY A 1 113 ? 3.531 3.496 -5.117 1 78.06 113 GLY A N 1
ATOM 893 C CA . GLY A 1 113 ? 2.621 4.344 -4.359 1 78.06 113 GLY A CA 1
ATOM 894 C C . GLY A 1 113 ? 2.482 5.738 -4.941 1 78.06 113 GLY A C 1
ATOM 895 O O . GLY A 1 113 ? 3.26 6.133 -5.812 1 78.06 113 GLY A O 1
ATOM 896 N N . PRO A 1 114 ? 1.475 6.449 -4.504 1 79.81 114 PRO A N 1
ATOM 897 C CA . PRO A 1 114 ? 1.086 7.727 -5.105 1 79.81 114 PRO A CA 1
ATOM 898 C C . PRO A 1 114 ? 2.041 8.859 -4.742 1 79.81 114 PRO A C 1
ATOM 900 O O . PRO A 1 114 ? 1.985 9.938 -5.348 1 79.81 114 PRO A O 1
ATOM 903 N N . PHE A 1 115 ? 2.898 8.641 -3.756 1 82.56 115 PHE A N 1
ATOM 904 C CA . PHE A 1 115 ? 3.844 9.688 -3.395 1 82.56 115 PHE A CA 1
ATOM 905 C C . PHE A 1 115 ? 5.262 9.133 -3.322 1 82.56 115 PHE A C 1
ATOM 907 O O . PHE A 1 115 ? 5.469 7.988 -2.92 1 82.56 115 PHE A O 1
ATOM 914 N N . GLN A 1 116 ? 6.152 9.945 -3.68 1 82.88 116 GLN A N 1
ATOM 915 C CA . GLN A 1 116 ? 7.566 9.594 -3.656 1 82.88 116 GLN A CA 1
ATOM 916 C C . GLN A 1 116 ? 8.375 10.602 -2.854 1 82.88 116 GLN A C 1
ATOM 918 O O . GLN A 1 116 ? 8.109 11.805 -2.914 1 82.88 116 GLN A O 1
ATOM 923 N N . LEU A 1 117 ? 9.398 10.055 -2.182 1 82.19 117 LEU A N 1
ATOM 924 C CA . LEU A 1 117 ? 10.32 10.906 -1.442 1 82.19 117 LEU A CA 1
ATOM 925 C C . LEU A 1 117 ? 11.047 11.867 -2.383 1 82.19 117 LEU A C 1
ATOM 927 O O . LEU A 1 117 ? 11.586 11.438 -3.408 1 82.19 117 LEU A O 1
ATOM 931 N N . VAL A 1 118 ? 10.953 13.062 -2.08 1 81.5 118 VAL A N 1
ATOM 932 C CA . VAL A 1 118 ? 11.625 14.062 -2.898 1 81.5 118 VAL A CA 1
ATOM 933 C C . VAL A 1 118 ? 12.922 14.508 -2.215 1 81.5 118 VAL A C 1
ATOM 935 O O . VAL A 1 118 ? 13.984 14.539 -2.842 1 81.5 118 VAL A O 1
ATOM 938 N N . GLN A 1 119 ? 12.805 14.805 -0.878 1 85.75 119 GLN A N 1
ATOM 939 C CA . GLN A 1 119 ? 13.961 15.453 -0.257 1 85.75 119 GLN A CA 1
ATOM 940 C C . GLN A 1 119 ? 13.883 15.367 1.265 1 85.75 119 GLN A C 1
ATOM 942 O O . GLN A 1 119 ? 12.812 15.562 1.851 1 85.75 119 GLN A O 1
ATOM 947 N N . TYR A 1 120 ? 15.062 14.992 1.866 1 87.56 120 TYR A N 1
ATOM 948 C CA . TYR A 1 120 ? 15.258 15.297 3.279 1 87.56 120 TYR A CA 1
ATOM 949 C C . TYR A 1 120 ? 15.648 16.75 3.475 1 87.56 120 TYR A C 1
ATOM 951 O O . TYR A 1 120 ? 16.609 17.234 2.857 1 87.56 120 TYR A O 1
ATOM 959 N N . GLN A 1 121 ? 14.883 17.422 4.238 1 88.94 121 GLN A N 1
ATOM 960 C CA . GLN A 1 121 ? 15.141 18.844 4.492 1 88.94 121 GLN A CA 1
ATOM 961 C C . GLN A 1 121 ? 15.758 19.047 5.875 1 88.94 121 GLN A C 1
ATOM 963 O O . GLN A 1 121 ? 15.844 18.109 6.668 1 88.94 121 GLN A O 1
ATOM 968 N N . LYS A 1 122 ? 16.219 20.234 6.059 1 91.25 122 LYS A N 1
ATOM 969 C CA . LYS A 1 122 ? 16.734 20.578 7.383 1 91.25 122 LYS A CA 1
ATOM 970 C C . LYS A 1 122 ? 15.633 20.5 8.438 1 91.25 122 LYS A C 1
ATOM 972 O O . LYS A 1 122 ? 14.445 20.438 8.102 1 91.25 122 LYS A O 1
ATOM 977 N N . ASP A 1 123 ? 16 20.438 9.727 1 93.62 123 ASP A N 1
ATOM 978 C CA . ASP A 1 123 ? 15.109 20.5 10.875 1 93.62 123 ASP A CA 1
ATOM 979 C C . ASP A 1 123 ? 14.133 19.328 10.867 1 93.62 123 ASP A C 1
ATOM 981 O O . ASP A 1 123 ? 12.945 19.5 11.148 1 93.62 123 ASP A O 1
ATOM 985 N N . SER A 1 124 ? 14.578 18.094 10.422 1 93.88 124 SER A N 1
ATOM 986 C CA . SER A 1 124 ? 13.852 16.828 10.477 1 93.88 124 SER A CA 1
ATOM 987 C C . SER A 1 124 ? 12.547 16.906 9.688 1 93.88 124 SER A C 1
ATOM 989 O O . SER A 1 124 ? 11.5 16.469 10.172 1 93.88 124 SER A O 1
ATOM 991 N N . ARG A 1 125 ? 12.68 17.594 8.523 1 94.56 125 ARG A N 1
ATOM 992 C CA . ARG A 1 125 ? 11.555 17.641 7.598 1 94.56 125 ARG A CA 1
ATOM 993 C C . ARG A 1 125 ? 11.828 16.781 6.367 1 94.56 125 ARG A C 1
ATOM 995 O O . ARG A 1 125 ? 12.969 16.672 5.918 1 94.56 125 ARG A O 1
ATOM 1002 N N . ILE A 1 126 ? 10.781 16.219 5.871 1 92.69 126 ILE A N 1
ATOM 1003 C CA . ILE A 1 126 ? 10.898 15.359 4.703 1 92.69 126 ILE A CA 1
ATOM 1004 C C . ILE A 1 126 ? 9.797 15.695 3.701 1 92.69 126 ILE A C 1
ATOM 1006 O O . ILE A 1 126 ? 8.617 15.727 4.059 1 92.69 126 ILE A O 1
ATOM 1010 N N . LEU A 1 127 ? 10.172 15.93 2.49 1 92 127 LEU A N 1
ATOM 1011 C CA . LEU A 1 127 ? 9.234 16.297 1.435 1 92 127 LEU A CA 1
ATOM 1012 C C . LEU A 1 127 ? 8.922 15.102 0.542 1 92 127 LEU A C 1
ATOM 1014 O O . LEU A 1 127 ? 9.836 14.414 0.069 1 92 127 LEU A O 1
ATOM 1018 N N . TYR A 1 128 ? 7.586 14.875 0.429 1 90 128 TYR A N 1
ATOM 1019 C CA . TYR A 1 128 ? 7.074 13.898 -0.526 1 90 128 TYR A CA 1
ATOM 1020 C C . TYR A 1 128 ? 6.234 14.57 -1.602 1 90 128 TYR A C 1
ATOM 1022 O O . TYR A 1 128 ? 5.492 15.516 -1.316 1 90 128 TYR A O 1
ATOM 1030 N N . LYS A 1 129 ? 6.359 14.07 -2.836 1 89.25 129 LYS A N 1
ATOM 1031 C CA . LYS A 1 129 ? 5.562 14.586 -3.947 1 89.25 129 LYS A CA 1
ATOM 1032 C C . LYS A 1 129 ? 4.77 13.461 -4.617 1 89.25 129 LYS A C 1
ATOM 1034 O O . LYS A 1 129 ? 5.199 12.305 -4.621 1 89.25 129 LYS A O 1
ATOM 1039 N N . ALA A 1 130 ? 3.65 13.977 -5.211 1 84.38 130 ALA A N 1
ATOM 1040 C CA . ALA A 1 130 ? 2.84 13.031 -5.969 1 84.38 130 ALA A CA 1
ATOM 1041 C C . ALA A 1 130 ? 3.668 12.344 -7.051 1 84.38 130 ALA A C 1
ATOM 1043 O O . ALA A 1 130 ? 4.492 12.984 -7.711 1 84.38 130 ALA A O 1
ATOM 1044 N N . PHE A 1 131 ? 3.508 11.062 -7.07 1 79.25 131 PHE A N 1
ATOM 1045 C CA . PHE A 1 131 ? 4.113 10.242 -8.109 1 79.25 131 PHE A CA 1
ATOM 1046 C C . PHE A 1 131 ? 3.074 9.836 -9.148 1 79.25 131 PHE A C 1
ATOM 1048 O O . PHE A 1 131 ? 2.148 9.078 -8.852 1 79.25 131 PHE A O 1
ATOM 1055 N N . ASP A 1 132 ? 3.16 10.547 -10.398 1 65.88 132 ASP A N 1
ATOM 1056 C CA . ASP A 1 132 ? 2.221 10.242 -11.469 1 65.88 132 ASP A CA 1
ATOM 1057 C C . ASP A 1 132 ? 2.619 8.953 -12.195 1 65.88 132 ASP A C 1
ATOM 1059 O O . ASP A 1 132 ? 3.645 8.914 -12.875 1 65.88 132 ASP A O 1
ATOM 1063 N N . GLY A 1 133 ? 2.82 8 -11.625 1 58.31 133 GLY A N 1
ATOM 1064 C CA . GLY A 1 133 ? 3.195 6.758 -12.281 1 58.31 133 GLY A CA 1
ATOM 1065 C C . GLY A 1 133 ? 2.742 6.688 -13.727 1 58.31 133 GLY A C 1
ATOM 1066 O O . GLY A 1 133 ? 3.188 5.82 -14.484 1 58.31 133 GLY A O 1
ATOM 1067 N N . TYR A 1 134 ? 1.482 7.184 -14.117 1 46.59 134 TYR A N 1
ATOM 1068 C CA . TYR A 1 134 ? 0.868 6.891 -15.406 1 46.59 134 TYR A CA 1
ATOM 1069 C C . TYR A 1 134 ? 1.295 7.914 -16.453 1 46.59 134 TYR A C 1
ATOM 1071 O O . TYR A 1 134 ? 0.834 7.867 -17.594 1 46.59 134 TYR A O 1
ATOM 1079 N N . TRP A 1 135 ? 1.716 9.219 -16.141 1 40.09 135 TRP A N 1
ATOM 1080 C CA . TRP A 1 135 ? 1.561 10.133 -17.281 1 40.09 135 TRP A CA 1
ATOM 1081 C C . TRP A 1 135 ? 2.328 9.625 -18.484 1 40.09 135 TRP A C 1
ATOM 1083 O O . TRP A 1 135 ? 3.527 9.344 -18.406 1 40.09 135 TRP A O 1
ATOM 1093 N N . GLY A 1 136 ? 1.694 8.922 -19.312 1 39.31 136 GLY A N 1
ATOM 1094 C CA . GLY A 1 136 ? 2.164 9.016 -20.688 1 39.31 136 GLY A CA 1
ATOM 1095 C C . GLY A 1 136 ? 2.686 10.391 -21.047 1 39.31 136 GLY A C 1
ATOM 1096 O O . GLY A 1 136 ? 2.457 11.359 -20.312 1 39.31 136 GLY A O 1
ATOM 1097 N N . THR A 1 137 ? 3.787 10.523 -21.812 1 39.25 137 THR A N 1
ATOM 1098 C CA . THR A 1 137 ? 4.277 11.711 -22.516 1 39.25 137 THR A CA 1
ATOM 1099 C C . THR A 1 137 ? 3.123 12.633 -22.906 1 39.25 137 THR A C 1
ATOM 1101 O O . THR A 1 137 ? 2.111 12.18 -23.438 1 39.25 137 THR A O 1
ATOM 1104 N N . LYS A 1 138 ? 2.781 13.734 -22.25 1 38.16 138 LYS A N 1
ATOM 1105 C CA . LYS A 1 138 ? 2.047 14.75 -23 1 38.16 138 LYS A CA 1
ATOM 1106 C C . LYS A 1 138 ? 2.395 14.703 -24.484 1 38.16 138 LYS A C 1
ATOM 1108 O O . LYS A 1 138 ? 3.566 14.578 -24.844 1 38.16 138 LYS A O 1
ATOM 1113 N N . PRO A 1 139 ? 1.403 14.344 -25.344 1 32.97 139 PRO A N 1
ATOM 1114 C CA . PRO A 1 139 ? 1.822 14.539 -26.734 1 32.97 139 PRO A CA 1
ATOM 1115 C C . PRO A 1 139 ? 2.559 15.859 -26.953 1 32.97 139 PRO A C 1
ATOM 1117 O O . PRO A 1 139 ? 2.16 16.891 -26.406 1 32.97 139 PRO A O 1
ATOM 1120 N N . LYS A 1 140 ? 3.836 15.836 -27.062 1 32.59 140 LYS A N 1
ATOM 1121 C CA . LYS A 1 140 ? 4.395 17.016 -27.734 1 32.59 140 LYS A CA 1
ATOM 1122 C C . LYS A 1 140 ? 3.525 17.438 -28.906 1 32.59 140 LYS A C 1
ATOM 1124 O O . LYS A 1 140 ? 3.305 16.672 -29.844 1 32.59 140 LYS A O 1
ATOM 1129 N N . ASN A 1 141 ? 2.361 18.094 -28.469 1 27.36 141 ASN A N 1
ATOM 1130 C CA . ASN A 1 141 ? 1.99 18.844 -29.672 1 27.36 141 ASN A CA 1
ATOM 1131 C C . ASN A 1 141 ? 3.055 19.859 -30.047 1 27.36 141 ASN A C 1
ATOM 1133 O O . ASN A 1 141 ? 3.676 20.469 -29.188 1 27.36 141 ASN A O 1
ATOM 1137 N N . MET B 1 1 ? -3.021 10.602 -9.383 1 78.19 1 MET B N 1
ATOM 1138 C CA . MET B 1 1 ? -3.383 9.195 -9.219 1 78.19 1 MET B CA 1
ATOM 1139 C C . MET B 1 1 ? -4.875 9.047 -8.938 1 78.19 1 MET B C 1
ATOM 1141 O O . MET B 1 1 ? -5.426 9.758 -8.094 1 78.19 1 MET B O 1
ATOM 1145 N N . LYS B 1 2 ? -5.508 8.086 -9.602 1 81.25 2 LYS B N 1
ATOM 1146 C CA . LYS B 1 2 ? -6.957 7.926 -9.492 1 81.25 2 LYS B CA 1
ATOM 1147 C C . LYS B 1 2 ? -7.316 6.922 -8.398 1 81.25 2 LYS B C 1
ATOM 1149 O O . LYS B 1 2 ? -6.562 5.984 -8.141 1 81.25 2 LYS B O 1
ATOM 1154 N N . TRP B 1 3 ? -8.469 7.176 -7.82 1 87.06 3 TRP B N 1
ATOM 1155 C CA . TRP B 1 3 ? -9.07 6.227 -6.887 1 87.06 3 TRP B CA 1
ATOM 1156 C C . TRP B 1 3 ? -9.867 5.164 -7.633 1 87.06 3 TRP B C 1
ATOM 1158 O O . TRP B 1 3 ? -10.531 5.461 -8.633 1 87.06 3 TRP B O 1
ATOM 1168 N N . GLN B 1 4 ? -9.789 4.016 -7.117 1 83.56 4 GLN B N 1
ATOM 1169 C CA . GLN B 1 4 ? -10.703 2.982 -7.59 1 83.56 4 GLN B CA 1
ATOM 1170 C C . GLN B 1 4 ? -12.148 3.307 -7.207 1 83.56 4 GLN B C 1
ATOM 1172 O O . GLN B 1 4 ? -12.391 4.035 -6.242 1 83.56 4 GLN B O 1
ATOM 1177 N N . SER B 1 5 ? -13.062 2.814 -8.039 1 85.5 5 SER B N 1
ATOM 1178 C CA . SER B 1 5 ? -14.484 2.947 -7.719 1 85.5 5 SER B CA 1
ATOM 1179 C C . SER B 1 5 ? -15.023 1.678 -7.07 1 85.5 5 SER B C 1
ATOM 1181 O O . SER B 1 5 ? -14.453 0.599 -7.23 1 85.5 5 SER B O 1
ATOM 1183 N N . SER B 1 6 ? -16.047 1.848 -6.242 1 84 6 SER B N 1
ATOM 1184 C CA . SER B 1 6 ? -16.781 0.731 -5.652 1 84 6 SER B CA 1
ATOM 1185 C C . SER B 1 6 ? -18.281 0.969 -5.695 1 84 6 SER B C 1
ATOM 1187 O O . SER B 1 6 ? -18.734 2.004 -6.188 1 84 6 SER B O 1
ATOM 1189 N N . LYS B 1 7 ? -19.031 -0.034 -5.301 1 83.19 7 LYS B N 1
ATOM 1190 C CA . LYS B 1 7 ? -20.484 0.113 -5.23 1 83.19 7 LYS B CA 1
ATOM 1191 C C . LYS B 1 7 ? -20.875 1.238 -4.281 1 83.19 7 LYS B C 1
ATOM 1193 O O . LYS B 1 7 ? -21.906 1.879 -4.465 1 83.19 7 LYS B O 1
ATOM 1198 N N . ASP B 1 8 ? -20.016 1.569 -3.34 1 85 8 ASP B N 1
ATOM 1199 C CA . ASP B 1 8 ? -20.344 2.533 -2.293 1 85 8 ASP B CA 1
ATOM 1200 C C . ASP B 1 8 ? -19.828 3.922 -2.641 1 85 8 ASP B C 1
ATOM 1202 O O . ASP B 1 8 ? -20.219 4.914 -2.031 1 85 8 ASP B O 1
ATOM 1206 N N . PHE B 1 9 ? -18.953 3.977 -3.562 1 90.31 9 PHE B N 1
ATOM 1207 C CA . PHE B 1 9 ? -18.266 5.254 -3.709 1 90.31 9 PHE B CA 1
ATOM 1208 C C . PHE B 1 9 ? -17.719 5.418 -5.121 1 90.31 9 PHE B C 1
ATOM 1210 O O . PHE B 1 9 ? -16.938 4.59 -5.594 1 90.31 9 PHE B O 1
ATOM 1217 N N . LYS B 1 10 ? -18.125 6.484 -5.789 1 90.94 10 LYS B N 1
ATOM 1218 C CA . LYS B 1 10 ? -17.531 6.961 -7.035 1 90.94 10 LYS B CA 1
ATOM 1219 C C . LYS B 1 10 ? -16.703 8.227 -6.801 1 90.94 10 LYS B C 1
ATOM 1221 O O . LYS B 1 10 ? -17.266 9.297 -6.57 1 90.94 10 LYS B O 1
ATOM 1226 N N . PRO B 1 11 ? -15.414 8.023 -6.887 1 92.56 11 PRO B N 1
ATOM 1227 C CA . PRO B 1 11 ? -14.586 9.211 -6.648 1 92.56 11 PRO B CA 1
ATOM 1228 C C . PRO B 1 11 ? -14.875 10.344 -7.629 1 92.56 11 PRO B C 1
ATOM 1230 O O . PRO B 1 11 ? -15.133 10.086 -8.812 1 92.56 11 PRO B O 1
ATOM 1233 N N . THR B 1 12 ? -14.828 11.586 -7.172 1 95.19 12 THR B N 1
ATOM 1234 C CA . THR B 1 12 ? -15.047 12.727 -8.055 1 95.19 12 THR B CA 1
ATOM 1235 C C . THR B 1 12 ? -13.766 13.523 -8.242 1 95.19 12 THR B C 1
ATOM 1237 O O . THR B 1 12 ? -13.75 14.531 -8.953 1 95.19 12 THR B O 1
ATOM 1240 N N . ARG B 1 13 ? -12.75 13.156 -7.598 1 92 13 ARG B N 1
ATOM 1241 C CA . ARG B 1 13 ? -11.445 13.797 -7.703 1 92 13 ARG B CA 1
ATOM 1242 C C . ARG B 1 13 ? -10.32 12.773 -7.543 1 92 13 ARG B C 1
ATOM 1244 O O . ARG B 1 13 ? -10.555 11.648 -7.102 1 92 13 ARG B O 1
ATOM 1251 N N . GLU B 1 14 ? -9.117 13.18 -7.867 1 88.75 14 GLU B N 1
ATOM 1252 C CA . GLU B 1 14 ? -7.918 12.352 -7.73 1 88.75 14 GLU B CA 1
ATOM 1253 C C . GLU B 1 14 ? -7.352 12.438 -6.316 1 88.75 14 GLU B C 1
ATOM 1255 O O . GLU B 1 14 ? -7.73 13.32 -5.539 1 88.75 14 GLU B O 1
ATOM 1260 N N . LEU B 1 15 ? -6.512 11.445 -6.02 1 90.69 15 LEU B N 1
ATOM 1261 C CA . LEU B 1 15 ? -5.75 11.484 -4.773 1 90.69 15 LEU B CA 1
ATOM 1262 C C . LEU B 1 15 ? -4.945 12.773 -4.672 1 90.69 15 LEU B C 1
ATOM 1264 O O . LEU B 1 15 ? -4.332 13.211 -5.648 1 90.69 15 LEU B O 1
ATOM 1268 N N . ASN B 1 16 ? -4.945 13.383 -3.537 1 92.62 16 ASN B N 1
ATOM 1269 C CA . ASN B 1 16 ? -4.137 14.57 -3.293 1 92.62 16 ASN B CA 1
ATOM 1270 C C . ASN B 1 16 ? -3.615 14.609 -1.858 1 92.62 16 ASN B C 1
ATOM 1272 O O . ASN B 1 16 ? -3.779 13.648 -1.109 1 92.62 16 ASN B O 1
ATOM 1276 N N . ALA B 1 17 ? -3.031 15.781 -1.521 1 94.44 17 ALA B N 1
ATOM 1277 C CA . ALA B 1 17 ? -2.355 15.922 -0.233 1 94.44 17 ALA B CA 1
ATOM 1278 C C . ALA B 1 17 ? -3.35 15.82 0.921 1 94.44 17 ALA B C 1
ATOM 1280 O O . ALA B 1 17 ? -3.004 15.344 2.006 1 94.44 17 ALA B O 1
ATOM 1281 N N . ASP B 1 18 ? -4.613 16.156 0.744 1 96.81 18 ASP B N 1
ATOM 1282 C CA . ASP B 1 18 ? -5.613 16.078 1.802 1 96.81 18 ASP B CA 1
ATOM 1283 C C . ASP B 1 18 ? -5.84 14.625 2.23 1 96.81 18 ASP B C 1
ATOM 1285 O O . ASP B 1 18 ? -6.113 14.352 3.4 1 96.81 18 ASP B O 1
ATOM 1289 N N . ASP B 1 19 ? -5.73 13.734 1.326 1 95.56 19 ASP B N 1
ATOM 1290 C CA . ASP B 1 19 ? -5.914 12.32 1.639 1 95.56 19 ASP B CA 1
ATOM 1291 C C . ASP B 1 19 ? -4.789 11.797 2.527 1 95.56 19 ASP B C 1
ATOM 1293 O O . ASP B 1 19 ? -5.023 11 3.434 1 95.56 19 ASP B O 1
ATOM 1297 N N . VAL B 1 20 ? -3.572 12.273 2.205 1 93.44 20 VAL B N 1
ATOM 1298 C CA . VAL B 1 20 ? -2.42 11.875 3.01 1 93.44 20 VAL B CA 1
ATOM 1299 C C . VAL B 1 20 ? -2.561 12.438 4.422 1 93.44 20 VAL B C 1
ATOM 1301 O O . VAL B 1 20 ? -2.449 11.695 5.402 1 93.44 20 VAL B O 1
ATOM 1304 N N . VAL B 1 21 ? -2.898 13.703 4.52 1 96.25 21 VAL B N 1
ATOM 1305 C CA . VAL B 1 21 ? -3.057 14.336 5.824 1 96.25 21 VAL B CA 1
ATOM 1306 C C . VAL B 1 21 ? -4.148 13.625 6.617 1 96.25 21 VAL B C 1
ATOM 1308 O O . VAL B 1 21 ? -3.953 13.273 7.781 1 96.25 21 VAL B O 1
ATOM 1311 N N . PHE B 1 22 ? -5.273 13.375 6.027 1 96.06 22 PHE B N 1
ATOM 1312 C CA . PHE B 1 22 ? -6.379 12.688 6.676 1 96.06 22 PHE B CA 1
ATOM 1313 C C . PHE B 1 22 ? -5.938 11.32 7.184 1 96.06 22 PHE B C 1
ATOM 1315 O O . PHE B 1 22 ? -6.223 10.953 8.328 1 96.06 22 PHE B O 1
ATOM 1322 N N . SER B 1 23 ? -5.27 10.516 6.312 1 93.38 23 SER B N 1
ATOM 1323 C CA . SER B 1 23 ? -4.898 9.141 6.633 1 93.38 23 SER B CA 1
ATOM 1324 C C . SER B 1 23 ? -3.99 9.086 7.855 1 93.38 23 SER B C 1
ATOM 1326 O O . SER B 1 23 ? -4.098 8.164 8.672 1 93.38 23 SER B O 1
ATOM 1328 N N . PHE B 1 24 ? -3.129 10.039 8 1 93.38 24 PHE B N 1
ATOM 1329 C CA . PHE B 1 24 ? -2.25 10.062 9.164 1 93.38 24 PHE B CA 1
ATOM 1330 C C . PHE B 1 24 ? -2.943 10.711 10.352 1 93.38 24 PHE B C 1
ATOM 1332 O O . PHE B 1 24 ? -2.768 10.273 11.492 1 93.38 24 PHE B O 1
ATOM 1339 N N . ASP B 1 25 ? -3.727 11.734 10.125 1 95.56 25 ASP B N 1
ATOM 1340 C CA . ASP B 1 25 ? -4.418 12.445 11.195 1 95.56 25 ASP B CA 1
ATOM 1341 C C . ASP B 1 25 ? -5.395 11.523 11.922 1 95.56 25 ASP B C 1
ATOM 1343 O O . ASP B 1 25 ? -5.531 11.594 13.148 1 95.56 25 ASP B O 1
ATOM 1347 N N . ARG B 1 26 ? -6.117 10.758 11.18 1 94.44 26 ARG B N 1
ATOM 1348 C CA . ARG B 1 26 ? -7.086 9.875 11.82 1 94.44 26 ARG B CA 1
ATOM 1349 C C . ARG B 1 26 ? -6.406 8.945 12.82 1 94.44 26 ARG B C 1
ATOM 1351 O O . ARG B 1 26 ? -7.031 8.5 13.789 1 94.44 26 ARG B O 1
ATOM 1358 N N . GLN B 1 27 ? -5.141 8.648 12.57 1 92.25 27 GLN B N 1
ATOM 1359 C CA . GLN B 1 27 ? -4.406 7.746 13.453 1 92.25 27 GLN B CA 1
ATOM 1360 C C . GLN B 1 27 ? -3.801 8.5 14.633 1 92.25 27 GLN B C 1
ATOM 1362 O O . GLN B 1 27 ? -3.768 7.992 15.75 1 92.25 27 GLN B O 1
ATOM 1367 N N . LYS B 1 28 ? -3.363 9.625 14.43 1 94 28 LYS B N 1
ATOM 1368 C CA . LYS B 1 28 ? -2.557 10.359 15.398 1 94 28 LYS B CA 1
ATOM 1369 C C . LYS B 1 28 ? -3.43 11.242 16.281 1 94 28 LYS B C 1
ATOM 1371 O O . LYS B 1 28 ? -3.107 11.469 17.453 1 94 28 LYS B O 1
ATOM 1376 N N . ASN B 1 29 ? -4.449 11.805 15.789 1 96.19 29 ASN B N 1
ATOM 1377 C CA . ASN B 1 29 ? -5.262 12.836 16.438 1 96.19 29 ASN B CA 1
ATOM 1378 C C . ASN B 1 29 ? -6.527 12.242 17.047 1 96.19 29 ASN B C 1
ATOM 1380 O O . ASN B 1 29 ? -7.48 11.922 16.344 1 96.19 29 ASN B O 1
ATOM 1384 N N . GLU B 1 30 ? -6.582 12.219 18.344 1 94.94 30 GLU B N 1
ATOM 1385 C CA . GLU B 1 30 ? -7.707 11.625 19.047 1 94.94 30 GLU B CA 1
ATOM 1386 C C . GLU B 1 30 ? -9 12.383 18.781 1 94.94 30 GLU B C 1
ATOM 1388 O O . GLU B 1 30 ? -10.094 11.852 18.969 1 94.94 30 GLU B O 1
ATOM 1393 N N . GLN B 1 31 ? -8.883 13.617 18.344 1 96.25 31 GLN B N 1
ATOM 1394 C CA . GLN B 1 31 ? -10.07 14.438 18.109 1 96.25 31 GLN B CA 1
ATOM 1395 C C . GLN B 1 31 ? -10.617 14.211 16.703 1 96.25 31 GLN B C 1
ATOM 1397 O O . GLN B 1 31 ? -11.703 14.688 16.375 1 96.25 31 GLN B O 1
ATOM 1402 N N . ASN B 1 32 ? -9.875 13.57 15.867 1 96.5 32 ASN B N 1
ATOM 1403 C CA . ASN B 1 32 ? -10.398 13.227 14.555 1 96.5 32 ASN B CA 1
ATOM 1404 C C . ASN B 1 32 ? -11.602 12.305 14.656 1 96.5 32 ASN B C 1
ATOM 1406 O O . ASN B 1 32 ? -11.562 11.289 15.359 1 96.5 32 ASN B O 1
ATOM 1410 N N . PRO B 1 33 ? -12.641 12.594 13.914 1 96.56 33 PRO B N 1
ATOM 1411 C CA . PRO B 1 33 ? -13.852 11.766 14.016 1 96.56 33 PRO B CA 1
ATOM 1412 C C . PRO B 1 33 ? -13.602 10.312 13.617 1 96.56 33 PRO B C 1
ATOM 1414 O O . PRO B 1 33 ? -14.375 9.43 14 1 96.56 33 PRO B O 1
ATOM 1417 N N . TYR B 1 34 ? -12.586 10.055 12.906 1 95.69 34 TYR B N 1
ATOM 1418 C CA . TYR B 1 34 ? -12.32 8.695 12.445 1 95.69 34 TYR B CA 1
ATOM 1419 C C . TYR B 1 34 ? -11.375 7.973 13.406 1 95.69 34 TYR B C 1
ATOM 1421 O O . TYR B 1 34 ? -11.125 6.773 13.25 1 95.69 34 TYR B O 1
ATOM 1429 N N . HIS B 1 35 ? -10.828 8.625 14.438 1 95.69 35 HIS B N 1
ATOM 1430 C CA . HIS B 1 35 ? -9.797 8.023 15.273 1 95.69 35 HIS B CA 1
ATOM 1431 C C . HIS B 1 35 ? -10.312 6.77 15.969 1 95.69 35 HIS B C 1
ATOM 1433 O O . HIS B 1 35 ? -9.57 5.793 16.125 1 95.69 35 HIS B O 1
ATOM 1439 N N . LYS B 1 36 ? -11.523 6.703 16.312 1 94.69 36 LYS B N 1
ATOM 1440 C CA . LYS B 1 36 ? -12.039 5.582 17.094 1 94.69 36 LYS B CA 1
ATOM 1441 C C . LYS B 1 36 ? -12.867 4.641 16.234 1 94.69 36 LYS B C 1
ATOM 1443 O O . LYS B 1 36 ? -13.406 3.648 16.719 1 94.69 36 LYS B O 1
ATOM 1448 N N . VAL B 1 37 ? -12.961 5.008 14.984 1 91.38 37 VAL B N 1
ATOM 1449 C CA . VAL B 1 37 ? -13.742 4.184 14.07 1 91.38 37 VAL B CA 1
ATOM 1450 C C . VAL B 1 37 ? -13.109 2.799 13.953 1 91.38 37 VAL B C 1
ATOM 1452 O O . VAL B 1 37 ? -11.891 2.676 13.844 1 91.38 37 VAL B O 1
ATOM 1455 N N . SER B 1 38 ? -13.953 1.685 13.992 1 83.06 38 SER B N 1
ATOM 1456 C CA . SER B 1 38 ? -13.562 0.283 13.883 1 83.06 38 SER B CA 1
ATOM 1457 C C . SER B 1 38 ? -12.609 -0.117 15 1 83.06 38 SER B C 1
ATOM 1459 O O . SER B 1 38 ? -11.719 -0.943 14.797 1 83.06 38 SER B O 1
ATOM 1461 N N . GLY B 1 39 ? -12.586 0.546 16.109 1 85.5 39 GLY B N 1
ATOM 1462 C CA . GLY B 1 39 ? -11.836 0.189 17.297 1 85.5 39 GLY B CA 1
ATOM 1463 C C . GLY B 1 39 ? -10.625 1.067 17.531 1 85.5 39 GLY B C 1
ATOM 1464 O O . GLY B 1 39 ? -9.992 1 18.578 1 85.5 39 GLY B O 1
ATOM 1465 N N . GLY B 1 40 ? -10.297 1.84 16.531 1 77.56 40 GLY B N 1
ATOM 1466 C CA . GLY B 1 40 ? -9.234 2.814 16.703 1 77.56 40 GLY B CA 1
ATOM 1467 C C . GLY B 1 40 ? -7.867 2.178 16.906 1 77.56 40 GLY B C 1
ATOM 1468 O O . GLY B 1 40 ? -7.023 2.727 17.609 1 77.56 40 GLY B O 1
ATOM 1469 N N . SER B 1 41 ? -7.656 1.03 16.438 1 80.75 41 SER B N 1
ATOM 1470 C CA . SER B 1 41 ? -6.367 0.368 16.609 1 80.75 41 SER B CA 1
ATOM 1471 C C . SER B 1 41 ? -5.473 0.567 15.398 1 80.75 41 SER B C 1
ATOM 1473 O O . SER B 1 41 ? -5.855 0.227 14.273 1 80.75 41 SER B O 1
ATOM 1475 N N . TYR B 1 42 ? -4.383 1.202 15.633 1 82.19 42 TYR B N 1
ATOM 1476 C CA . TYR B 1 42 ? -3.365 1.479 14.625 1 82.19 42 TYR B CA 1
ATOM 1477 C C . TYR B 1 42 ? -2.043 0.817 14.992 1 82.19 42 TYR B C 1
ATOM 1479 O O . TYR B 1 42 ? -1.037 1.5 15.203 1 82.19 42 TYR B O 1
ATOM 1487 N N . GLU B 1 43 ? -2.031 -0.497 15 1 75.62 43 GLU B N 1
ATOM 1488 C CA . GLU B 1 43 ? -0.95 -1.302 15.562 1 75.62 43 GLU B CA 1
ATOM 1489 C C . GLU B 1 43 ? 0.382 -0.981 14.891 1 75.62 43 GLU B C 1
ATOM 1491 O O . GLU B 1 43 ? 1.404 -0.835 15.562 1 75.62 43 GLU B O 1
ATOM 1496 N N . TYR B 1 44 ? 0.398 -0.957 13.57 1 74.12 44 TYR B N 1
ATOM 1497 C CA . TYR B 1 44 ? 1.65 -0.664 12.883 1 74.12 44 TYR B CA 1
ATOM 1498 C C . TYR B 1 44 ? 2.141 0.74 13.219 1 74.12 44 TYR B C 1
ATOM 1500 O O . TYR B 1 44 ? 3.307 0.93 13.57 1 74.12 44 TYR B O 1
ATOM 1508 N N . PHE B 1 45 ? 1.288 1.725 13.094 1 83.94 45 PHE B N 1
ATOM 1509 C CA . PHE B 1 45 ? 1.606 3.119 13.375 1 83.94 45 PHE B CA 1
ATOM 1510 C C . PHE B 1 45 ? 2.141 3.279 14.789 1 83.94 45 PHE B C 1
ATOM 1512 O O . PHE B 1 45 ? 3.174 3.916 15.008 1 83.94 45 PHE B O 1
ATOM 1519 N N . GLU B 1 46 ? 1.518 2.604 15.719 1 85.5 46 GLU B N 1
ATOM 1520 C CA . GLU B 1 46 ? 1.916 2.658 17.125 1 85.5 46 GLU B CA 1
ATOM 1521 C C . GLU B 1 46 ? 3.17 1.8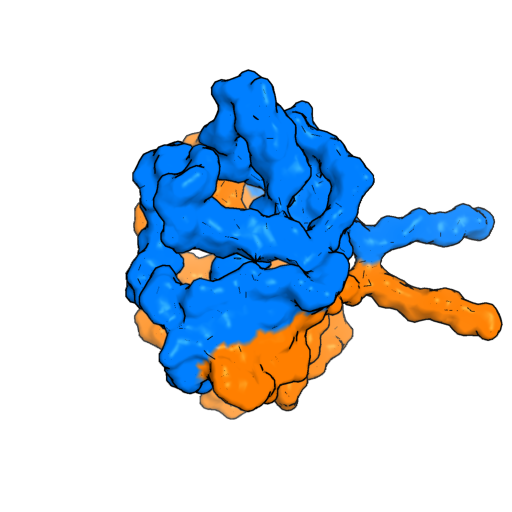26 17.375 1 85.5 46 GLU B C 1
ATOM 1523 O O . GLU B 1 46 ? 4.09 2.271 18.062 1 85.5 46 GLU B O 1
ATOM 1528 N N . GLY B 1 47 ? 3.189 0.716 16.812 1 82.44 47 GLY B N 1
ATOM 1529 C CA . GLY B 1 47 ? 4.309 -0.188 17.031 1 82.44 47 GLY B CA 1
ATOM 1530 C C . GLY B 1 47 ? 5.625 0.354 16.5 1 82.44 47 GLY B C 1
ATOM 1531 O O . GLY B 1 47 ? 6.688 0.051 17.047 1 82.44 47 GLY B O 1
ATOM 1532 N N . MET B 1 48 ? 5.582 1.148 15.5 1 81.31 48 MET B N 1
ATOM 1533 C CA . MET B 1 48 ? 6.785 1.723 14.906 1 81.31 48 MET B CA 1
ATOM 1534 C C . MET B 1 48 ? 7.164 3.027 15.594 1 81.31 48 MET B C 1
ATOM 1536 O O . MET B 1 48 ? 8.141 3.68 15.211 1 81.31 48 MET B O 1
ATOM 1540 N N . GLY B 1 49 ? 6.332 3.453 16.516 1 87.88 49 GLY B N 1
ATOM 1541 C CA . GLY B 1 49 ? 6.617 4.676 17.25 1 87.88 49 GLY B CA 1
ATOM 1542 C C . GLY B 1 49 ? 6.34 5.93 16.453 1 87.88 49 GLY B C 1
ATOM 1543 O O . GLY B 1 49 ? 6.871 7 16.75 1 87.88 49 GLY B O 1
ATOM 1544 N N . LEU B 1 50 ? 5.496 5.859 15.484 1 89.5 50 LEU B N 1
ATOM 1545 C CA . LEU B 1 50 ? 5.273 6.965 14.555 1 89.5 50 LEU B CA 1
ATOM 1546 C C . LEU B 1 50 ? 4.492 8.086 15.227 1 89.5 50 LEU B C 1
ATOM 1548 O O . LEU B 1 50 ? 4.695 9.266 14.914 1 89.5 50 LEU B O 1
ATOM 1552 N N . PRO B 1 51 ? 3.58 7.754 16.156 1 92 51 PRO B N 1
ATOM 1553 C CA . PRO B 1 51 ? 2.887 8.852 16.828 1 92 51 PRO B CA 1
ATOM 1554 C C . PRO B 1 51 ? 3.846 9.82 17.516 1 92 51 PRO B C 1
ATOM 1556 O O . PRO B 1 51 ? 3.621 11.039 17.5 1 92 51 PRO B O 1
ATOM 1559 N N . ASP B 1 52 ? 4.922 9.328 18.047 1 93.88 52 ASP B N 1
ATOM 1560 C CA . ASP B 1 52 ? 5.902 10.164 18.719 1 93.88 52 ASP B CA 1
ATOM 1561 C C . ASP B 1 52 ? 6.902 10.75 17.734 1 93.88 52 ASP B C 1
ATOM 1563 O O . ASP B 1 52 ? 7.418 11.852 17.938 1 93.88 52 ASP B O 1
ATOM 1567 N N . LEU B 1 53 ? 7.172 10.039 16.75 1 93.31 53 LEU B N 1
ATOM 1568 C CA . LEU B 1 53 ? 8.188 10.453 15.781 1 93.31 53 LEU B CA 1
ATOM 1569 C C . LEU B 1 53 ? 7.664 11.578 14.891 1 93.31 53 LEU B C 1
ATOM 1571 O O . LEU B 1 53 ? 8.398 12.516 14.57 1 93.31 53 LEU B O 1
ATOM 1575 N N . ILE B 1 54 ? 6.398 11.5 14.438 1 94.88 54 ILE B N 1
ATOM 1576 C CA . ILE B 1 54 ? 5.82 12.484 13.531 1 94.88 54 ILE B CA 1
ATOM 1577 C C . ILE B 1 54 ? 5.219 13.633 14.336 1 94.88 54 ILE B C 1
ATOM 1579 O O . ILE B 1 54 ? 4.281 13.43 15.109 1 94.88 54 ILE B O 1
ATOM 1583 N N . SER B 1 55 ? 5.766 14.742 14.102 1 96.62 55 SER B N 1
ATOM 1584 C CA . SER B 1 55 ? 5.195 15.922 14.734 1 96.62 55 SER B CA 1
ATOM 1585 C C . SER B 1 55 ? 3.967 16.422 13.984 1 96.62 55 SER B C 1
ATOM 1587 O O . SER B 1 55 ? 2.93 16.703 14.586 1 96.62 55 SER B O 1
ATOM 1589 N N . GLU B 1 56 ? 4.145 16.469 12.703 1 96.38 56 GLU B N 1
ATOM 1590 C CA . GLU B 1 56 ? 3.068 17 11.875 1 96.38 56 GLU B CA 1
ATOM 1591 C C . GLU B 1 56 ? 3.174 16.484 10.438 1 96.38 56 GLU B C 1
ATOM 1593 O O . GLU B 1 56 ? 4.27 16.203 9.953 1 96.38 56 GLU B O 1
ATOM 1598 N N . VAL B 1 57 ? 2.061 16.281 9.836 1 96.06 57 VAL B N 1
ATOM 1599 C CA . VAL B 1 57 ? 1.957 16.094 8.398 1 96.06 57 VAL B CA 1
ATOM 1600 C C . VAL B 1 57 ? 1.249 17.281 7.762 1 96.06 57 VAL B C 1
ATOM 1602 O O . VAL B 1 57 ? 0.105 17.594 8.109 1 96.06 57 VAL B O 1
ATOM 1605 N N . LYS B 1 58 ? 1.894 17.922 6.812 1 97.25 58 LYS B N 1
ATOM 1606 C CA . LYS B 1 58 ? 1.369 19.172 6.27 1 97.25 58 LYS B CA 1
ATOM 1607 C C . LYS B 1 58 ? 1.171 19.078 4.758 1 97.25 58 LYS B C 1
ATOM 1609 O O . LYS B 1 58 ? 2.006 18.5 4.055 1 97.25 58 LYS B O 1
ATOM 1614 N N . LYS B 1 59 ? 0.066 19.625 4.391 1 97.38 59 LYS B N 1
ATOM 1615 C CA . LYS B 1 59 ? -0.125 19.906 2.969 1 97.38 59 LYS B CA 1
ATOM 1616 C C . LYS B 1 59 ? 0.677 21.125 2.533 1 97.38 59 LYS B C 1
ATOM 1618 O O . LYS B 1 59 ? 0.445 22.234 3.021 1 97.38 59 LYS B O 1
ATOM 1623 N N . VAL B 1 60 ? 1.685 20.922 1.63 1 97.06 60 VAL B N 1
ATOM 1624 C CA . VAL B 1 60 ? 2.428 22.047 1.064 1 97.06 60 VAL B CA 1
ATOM 1625 C C . VAL B 1 60 ? 1.661 22.625 -0.118 1 97.06 60 VAL B C 1
ATOM 1627 O O . VAL B 1 60 ? 1.546 23.859 -0.249 1 97.06 60 VAL B O 1
ATOM 1630 N N . ASP B 1 61 ? 1.166 21.703 -1.004 1 96.56 61 ASP B N 1
ATOM 1631 C CA . ASP B 1 61 ? 0.219 21.953 -2.086 1 96.56 61 ASP B CA 1
ATOM 1632 C C . ASP B 1 61 ? -0.541 20.688 -2.455 1 96.56 61 ASP B C 1
ATOM 1634 O O . ASP B 1 61 ? -0.43 19.672 -1.767 1 96.56 61 ASP B O 1
ATOM 1638 N N . ASP B 1 62 ? -1.339 20.688 -3.469 1 94.81 62 ASP B N 1
ATOM 1639 C CA . ASP B 1 62 ? -2.24 19.562 -3.75 1 94.81 62 ASP B CA 1
ATOM 1640 C C . ASP B 1 62 ? -1.462 18.281 -4.031 1 94.81 62 ASP B C 1
ATOM 1642 O O . ASP B 1 62 ? -2.016 17.188 -3.955 1 94.81 62 ASP B O 1
ATOM 1646 N N . HIS B 1 63 ? -0.16 18.344 -4.371 1 93.62 63 HIS B N 1
ATOM 1647 C CA . HIS B 1 63 ? 0.597 17.172 -4.781 1 93.62 63 HIS B CA 1
ATOM 1648 C C . HIS B 1 63 ? 1.885 17.031 -3.977 1 93.62 63 HIS B C 1
ATOM 1650 O O . HIS B 1 63 ? 2.768 16.25 -4.336 1 93.62 63 HIS B O 1
ATOM 1656 N N . THR B 1 64 ? 1.937 17.812 -2.908 1 94.12 64 THR B N 1
ATOM 1657 C CA . THR B 1 64 ? 3.141 17.812 -2.086 1 94.12 64 THR B CA 1
ATOM 1658 C C . THR B 1 64 ? 2.783 17.797 -0.603 1 94.12 64 THR B C 1
ATOM 1660 O O . THR B 1 64 ? 1.923 18.547 -0.152 1 94.12 64 THR B O 1
ATOM 1663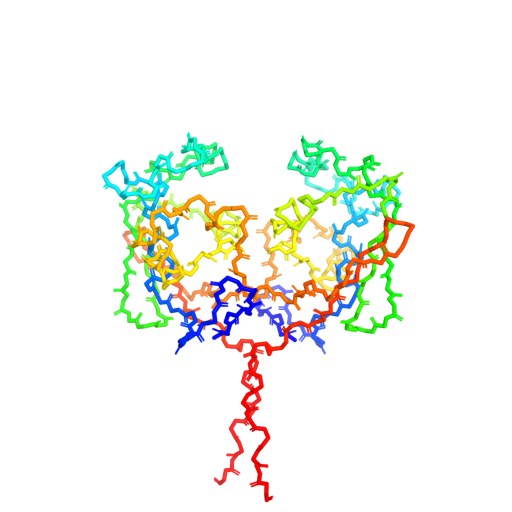 N N . VAL B 1 65 ? 3.383 16.828 0.131 1 95.69 65 VAL B N 1
ATOM 1664 C CA . VAL B 1 65 ? 3.188 16.766 1.575 1 95.69 65 VAL B CA 1
ATOM 1665 C C . VAL B 1 65 ? 4.539 16.828 2.283 1 95.69 65 VAL B C 1
ATOM 1667 O O . VAL B 1 65 ? 5.539 16.312 1.773 1 95.69 65 VAL B O 1
ATOM 1670 N N . GLN B 1 66 ? 4.551 17.422 3.389 1 96.44 66 GLN B N 1
ATOM 1671 C CA . GLN B 1 66 ? 5.738 17.484 4.23 1 96.44 66 GLN B CA 1
ATOM 1672 C C . GLN B 1 66 ? 5.496 16.812 5.574 1 96.44 66 GLN B C 1
ATOM 1674 O O . GLN B 1 66 ? 4.48 17.047 6.23 1 96.44 66 GLN B O 1
ATOM 1679 N N . PHE B 1 67 ? 6.387 15.984 5.887 1 95.56 67 PHE B N 1
ATOM 1680 C CA . PHE B 1 67 ? 6.426 15.422 7.23 1 95.56 67 PHE B CA 1
ATOM 1681 C C . PHE B 1 67 ? 7.426 16.172 8.102 1 95.56 67 PHE B C 1
ATOM 1683 O O . PHE B 1 67 ? 8.578 16.359 7.715 1 95.56 67 PHE B O 1
ATOM 1690 N N . VAL B 1 68 ? 6.93 16.547 9.195 1 96.81 68 VAL B N 1
ATOM 1691 C CA . VAL B 1 68 ? 7.797 17.125 10.227 1 96.81 68 VAL B CA 1
ATOM 1692 C C . VAL B 1 68 ? 7.996 16.109 11.352 1 96.81 68 VAL B C 1
ATOM 1694 O O . VAL B 1 68 ? 7.023 15.625 11.938 1 96.81 68 VAL B O 1
ATOM 1697 N N . LEU B 1 69 ? 9.266 15.797 11.578 1 95.88 69 LEU B N 1
ATOM 1698 C CA . LEU B 1 69 ? 9.594 14.812 12.602 1 95.88 69 LEU B CA 1
ATOM 1699 C C . LEU B 1 69 ? 10.109 15.492 13.867 1 95.88 69 LEU B C 1
ATOM 1701 O O . LEU B 1 69 ? 10.562 16.641 13.82 1 95.88 69 LEU B O 1
ATOM 1705 N N . THR B 1 70 ? 9.992 14.742 14.93 1 96.81 70 THR B N 1
ATOM 1706 C CA . THR B 1 70 ? 10.414 15.281 16.219 1 96.81 70 THR B CA 1
ATOM 1707 C C . THR B 1 70 ? 11.922 15.148 16.391 1 96.81 70 THR B C 1
ATOM 1709 O O . THR B 1 70 ? 12.5 15.734 17.312 1 96.81 70 THR B O 1
ATOM 1712 N N . ARG B 1 71 ? 12.609 14.406 15.523 1 95.12 71 ARG B N 1
ATOM 1713 C CA . ARG B 1 71 ? 14.055 14.188 15.508 1 95.12 71 ARG B CA 1
ATOM 1714 C C . ARG B 1 71 ? 14.508 13.625 14.164 1 95.12 71 ARG B C 1
ATOM 1716 O O . ARG B 1 71 ? 13.695 13.117 13.391 1 95.12 71 ARG B O 1
ATOM 1723 N N . PRO B 1 72 ? 15.836 13.719 13.969 1 90.5 72 PRO B N 1
ATOM 1724 C CA . PRO B 1 72 ? 16.328 13.062 12.758 1 90.5 72 PRO B CA 1
ATOM 1725 C C . PRO B 1 72 ? 16.078 11.555 12.75 1 90.5 72 PRO B C 1
ATOM 1727 O O . PRO B 1 72 ? 16.203 10.906 13.797 1 90.5 72 PRO B O 1
ATOM 1730 N N . GLU B 1 73 ? 15.625 11.031 11.555 1 85 73 GLU B N 1
ATOM 1731 C CA . GLU B 1 73 ? 15.383 9.609 11.375 1 85 73 GLU B CA 1
ATOM 1732 C C . GLU B 1 73 ? 15.82 9.141 9.992 1 85 73 GLU B C 1
ATOM 1734 O O . GLU B 1 73 ? 15.203 9.508 8.984 1 85 73 GLU B O 1
ATOM 1739 N N . ALA B 1 74 ? 17 8.414 9.883 1 70.31 74 ALA B N 1
ATOM 1740 C CA . ALA B 1 74 ? 17.562 8 8.602 1 70.31 74 ALA B CA 1
ATOM 1741 C C . ALA B 1 74 ? 16.609 7.055 7.867 1 70.31 74 ALA B C 1
ATOM 1743 O O . ALA B 1 74 ? 16.391 7.199 6.664 1 70.31 74 ALA B O 1
ATOM 1744 N N . PRO B 1 75 ? 16.141 5.887 8.375 1 70.31 75 PRO B N 1
ATOM 1745 C CA . PRO B 1 75 ? 15.258 4.953 7.676 1 70.31 75 PRO B CA 1
ATOM 1746 C C . PRO B 1 75 ? 13.789 5.367 7.738 1 70.31 75 PRO B C 1
ATOM 1748 O O . PRO B 1 75 ? 12.898 4.512 7.758 1 70.31 75 PRO B O 1
ATOM 1751 N N . PHE B 1 76 ? 13.484 6.668 7.645 1 72 76 PHE B N 1
ATOM 1752 C CA . PHE B 1 76 ? 12.094 7.078 7.797 1 72 76 PHE B CA 1
ATOM 1753 C C . PHE B 1 76 ? 11.242 6.562 6.637 1 72 76 PHE B C 1
ATOM 1755 O O . PHE B 1 76 ? 10.102 6.141 6.832 1 72 76 PHE B O 1
ATOM 1762 N N . VAL B 1 77 ? 11.859 6.434 5.488 1 63.66 77 VAL B N 1
ATOM 1763 C CA . VAL B 1 77 ? 11.141 6.086 4.266 1 63.66 77 VAL B CA 1
ATOM 1764 C C . VAL B 1 77 ? 10.609 4.656 4.367 1 63.66 77 VAL B C 1
ATOM 1766 O O . VAL B 1 77 ? 9.43 4.402 4.098 1 63.66 77 VAL B O 1
ATOM 1769 N N . ALA B 1 78 ? 11.469 3.789 4.789 1 65.31 78 ALA B N 1
ATOM 1770 C CA . ALA B 1 78 ? 11.055 2.391 4.895 1 65.31 78 ALA B CA 1
ATOM 1771 C C . ALA B 1 78 ? 9.898 2.23 5.879 1 65.31 78 ALA B C 1
ATOM 1773 O O . ALA B 1 78 ? 8.984 1.439 5.645 1 65.31 78 ALA B O 1
ATOM 1774 N N . ASP B 1 79 ? 9.891 3.037 6.879 1 66.06 79 ASP B N 1
ATOM 1775 C CA . ASP B 1 79 ? 8.883 2.969 7.934 1 66.06 79 ASP B CA 1
ATOM 1776 C C . ASP B 1 79 ? 7.527 3.473 7.434 1 66.06 79 ASP B C 1
ATOM 1778 O O . ASP B 1 79 ? 6.48 2.957 7.832 1 66.06 79 ASP B O 1
ATOM 1782 N N . LEU B 1 80 ? 7.629 4.441 6.543 1 74.5 80 LEU B N 1
ATOM 1783 C CA . LEU B 1 80 ? 6.395 5.082 6.102 1 74.5 80 LEU B CA 1
ATOM 1784 C C . LEU B 1 80 ? 5.773 4.324 4.934 1 74.5 80 LEU B C 1
ATOM 1786 O O . LEU B 1 80 ? 4.594 4.504 4.629 1 74.5 80 LEU B O 1
ATOM 1790 N N . ALA B 1 81 ? 6.52 3.453 4.324 1 67.12 81 ALA B N 1
ATOM 1791 C CA . ALA B 1 81 ? 6.094 2.814 3.084 1 67.12 81 ALA B CA 1
ATOM 1792 C C . ALA B 1 81 ? 4.754 2.107 3.266 1 67.12 81 ALA B C 1
ATOM 1794 O O . ALA B 1 81 ? 3.842 2.268 2.449 1 67.12 81 ALA B O 1
ATOM 1795 N N . MET B 1 82 ? 4.551 1.477 4.324 1 65.38 82 MET B N 1
ATOM 1796 C CA . MET B 1 82 ? 3.311 0.744 4.57 1 65.38 82 MET B CA 1
ATOM 1797 C C . MET B 1 82 ? 2.145 1.702 4.785 1 65.38 82 MET B C 1
ATOM 1799 O O . MET B 1 82 ? 1.029 1.442 4.328 1 65.38 82 MET B O 1
ATOM 1803 N N . ASP B 1 83 ? 2.434 2.752 5.465 1 64.81 83 ASP B N 1
ATOM 1804 C CA . ASP B 1 83 ? 1.375 3.729 5.707 1 64.81 83 ASP B CA 1
ATOM 1805 C C . ASP B 1 83 ? 0.991 4.453 4.418 1 64.81 83 ASP B C 1
ATOM 1807 O O . ASP B 1 83 ? -0.184 4.754 4.195 1 64.81 83 ASP B O 1
ATOM 1811 N N . PHE B 1 84 ? 1.951 4.695 3.566 1 65.06 84 PHE B N 1
ATOM 1812 C CA . PHE B 1 84 ? 1.624 5.344 2.301 1 65.06 84 PHE B CA 1
ATOM 1813 C C . PHE B 1 84 ? 0.889 4.387 1.374 1 65.06 84 PHE B C 1
ATOM 1815 O O . PHE B 1 84 ? 0.093 4.812 0.535 1 65.06 84 PHE B O 1
ATOM 1822 N N . ALA B 1 85 ? 1.146 3.174 1.643 1 63.06 85 ALA B N 1
ATOM 1823 C CA . ALA B 1 85 ? 0.452 2.168 0.843 1 63.06 85 ALA B CA 1
ATOM 1824 C C . ALA B 1 85 ? -1.022 2.084 1.225 1 63.06 85 ALA B C 1
ATOM 1826 O O . ALA B 1 85 ? -1.844 1.585 0.451 1 63.06 85 ALA B O 1
ATOM 1827 N N . SER B 1 86 ? -1.436 2.697 2.287 1 74 86 SER B N 1
ATOM 1828 C CA . SER B 1 86 ? -2.799 2.609 2.797 1 74 86 SER B CA 1
ATOM 1829 C C . SER B 1 86 ? -3.441 3.99 2.896 1 74 86 SER B C 1
ATOM 1831 O O . SER B 1 86 ? -4.234 4.246 3.805 1 74 86 SER B O 1
ATOM 1833 N N . ILE B 1 87 ? -3.1 4.852 1.982 1 85.38 87 ILE B N 1
ATOM 1834 C CA . ILE B 1 87 ? -3.723 6.168 1.948 1 85.38 87 ILE B CA 1
ATOM 1835 C C . ILE B 1 87 ? -5.211 6.031 1.633 1 85.38 87 ILE B C 1
ATOM 1837 O O . ILE B 1 87 ? -5.586 5.375 0.657 1 85.38 87 ILE B O 1
ATOM 1841 N N . LEU B 1 88 ? -6.043 6.66 2.498 1 88.5 88 LEU B N 1
ATOM 1842 C CA . LEU B 1 88 ? -7.496 6.602 2.355 1 88.5 88 LEU B CA 1
ATOM 1843 C C . LEU B 1 88 ? -8.031 7.867 1.697 1 88.5 88 LEU B C 1
ATOM 1845 O O . LEU B 1 88 ? -7.477 8.953 1.892 1 88.5 88 LEU B O 1
ATOM 1849 N N . SER B 1 89 ? -9.086 7.699 0.953 1 92.56 89 SER B N 1
ATOM 1850 C CA . SER B 1 89 ? -9.758 8.836 0.333 1 92.56 89 SER B CA 1
ATOM 1851 C C . SER B 1 89 ? -10.5 9.672 1.372 1 92.56 89 SER B C 1
ATOM 1853 O O . SER B 1 89 ? -11.469 9.211 1.975 1 92.56 89 SER B O 1
ATOM 1855 N N . LYS B 1 90 ? -10.117 10.859 1.604 1 95.94 90 LYS B N 1
ATOM 1856 C CA . LYS B 1 90 ? -10.844 11.758 2.5 1 95.94 90 LYS B CA 1
ATOM 1857 C C . LYS B 1 90 ? -12.25 12.031 1.986 1 95.94 90 LYS B C 1
ATOM 1859 O O . LYS B 1 90 ? -13.195 12.141 2.773 1 95.94 90 LYS B O 1
ATOM 1864 N N . GLU B 1 91 ? -12.359 12.164 0.661 1 96.81 91 GLU B N 1
ATOM 1865 C CA . GLU B 1 91 ? -13.68 12.367 0.07 1 96.81 91 GLU B CA 1
ATOM 1866 C C . GLU B 1 91 ? -14.633 11.234 0.45 1 96.81 91 GLU B C 1
ATOM 1868 O O . GLU B 1 91 ? -15.766 11.484 0.863 1 96.81 91 GLU B O 1
ATOM 1873 N N . TYR B 1 92 ? -14.195 10.031 0.289 1 95.94 92 TYR B N 1
ATOM 1874 C CA . TYR B 1 92 ? -14.992 8.875 0.678 1 95.94 92 TYR B CA 1
ATOM 1875 C C . TYR B 1 92 ? -15.305 8.906 2.168 1 95.94 92 TYR B C 1
ATOM 1877 O O . TYR B 1 92 ? -16.453 8.68 2.568 1 95.94 92 TYR B O 1
ATOM 1885 N N . ALA B 1 93 ? -14.297 9.219 2.98 1 96 93 ALA B N 1
ATOM 1886 C CA . ALA B 1 93 ? -14.469 9.289 4.43 1 96 93 ALA B CA 1
ATOM 1887 C C . ALA B 1 93 ? -15.516 10.336 4.805 1 96 93 ALA B C 1
ATOM 1889 O O . ALA B 1 93 ? -16.391 10.078 5.645 1 96 93 ALA B O 1
ATOM 1890 N N . ASP B 1 94 ? -15.398 11.484 4.18 1 97.12 94 ASP B N 1
ATOM 1891 C CA . ASP B 1 94 ? -16.375 12.531 4.445 1 97.12 94 ASP B CA 1
ATOM 1892 C C . ASP B 1 94 ? -17.781 12.07 4.094 1 97.12 94 ASP B C 1
ATOM 1894 O O . ASP B 1 94 ? -18.734 12.32 4.844 1 97.12 94 ASP B O 1
ATOM 1898 N N . ASN B 1 95 ? -17.922 11.406 3.004 1 96.88 95 ASN B N 1
ATOM 1899 C CA . ASN B 1 95 ? -19.219 10.906 2.566 1 96.88 95 ASN B CA 1
ATOM 1900 C C . ASN B 1 95 ? -19.797 9.891 3.553 1 96.88 95 ASN B C 1
ATOM 1902 O O . ASN B 1 95 ? -20.969 9.953 3.9 1 96.88 95 ASN B O 1
ATOM 1906 N N . MET B 1 96 ? -18.922 9.023 3.938 1 96.31 96 MET B N 1
ATOM 1907 C CA . MET B 1 96 ? -19.406 7.977 4.832 1 96.31 96 MET B CA 1
ATOM 1908 C C . MET B 1 96 ? -19.719 8.539 6.215 1 96.31 96 MET B C 1
ATOM 1910 O O . MET B 1 96 ? -20.625 8.07 6.895 1 96.31 96 MET B O 1
ATOM 1914 N N . LEU B 1 97 ? -18.891 9.469 6.691 1 96.06 97 LEU B N 1
ATOM 1915 C CA . LEU B 1 97 ? -19.188 10.133 7.957 1 96.06 97 LEU B CA 1
ATOM 1916 C C . LEU B 1 97 ? -20.562 10.797 7.918 1 96.06 97 LEU B C 1
ATOM 1918 O O . LEU B 1 97 ? -21.359 10.633 8.836 1 96.06 97 LEU B O 1
ATOM 1922 N N . LYS B 1 98 ? -20.859 11.484 6.852 1 96.69 98 LYS B N 1
ATOM 1923 C CA . LYS B 1 98 ? -22.141 12.148 6.668 1 96.69 98 LYS B CA 1
ATOM 1924 C C . LYS B 1 98 ? -23.281 11.133 6.621 1 96.69 98 LYS B C 1
ATOM 1926 O O . LYS B 1 98 ? -24.375 11.398 7.113 1 96.69 98 LYS B O 1
ATOM 1931 N N . ALA B 1 99 ? -23.062 10.023 6.078 1 96.88 99 ALA B N 1
ATOM 1932 C CA . ALA B 1 99 ? -24.062 8.977 5.902 1 96.88 99 ALA B CA 1
ATOM 1933 C C . ALA B 1 99 ? -24.266 8.188 7.191 1 96.88 99 ALA B C 1
ATOM 1935 O O . ALA B 1 99 ? -25.156 7.336 7.273 1 96.88 99 ALA B O 1
ATOM 1936 N N . GLY B 1 100 ? -23.469 8.422 8.195 1 96.94 100 GLY B N 1
ATOM 1937 C CA . GLY B 1 100 ? -23.594 7.727 9.469 1 96.94 100 GLY B CA 1
ATOM 1938 C C . GLY B 1 100 ? -23 6.328 9.438 1 96.94 100 GLY B C 1
ATOM 1939 O O . GLY B 1 100 ? -23.344 5.488 10.273 1 96.94 100 GLY B O 1
ATOM 1940 N N . THR B 1 101 ? -22.141 6.043 8.383 1 95.81 101 THR B N 1
ATOM 1941 C CA . THR B 1 101 ? -21.5 4.734 8.266 1 95.81 101 THR B CA 1
ATOM 1942 C C . THR B 1 101 ? -19.984 4.883 8.086 1 95.81 101 THR B C 1
ATOM 1944 O O . THR B 1 101 ? -19.422 4.352 7.129 1 95.81 101 THR B O 1
ATOM 1947 N N . PRO B 1 102 ? -19.328 5.57 9.055 1 95 102 PRO B N 1
ATOM 1948 C CA . PRO B 1 102 ? -17.891 5.805 8.891 1 95 102 PRO B CA 1
ATOM 1949 C C . PRO B 1 102 ? -17.078 4.512 8.844 1 95 102 PRO B C 1
ATOM 1951 O O . PRO B 1 102 ? -15.992 4.477 8.266 1 95 102 PRO B O 1
ATOM 1954 N N . GLU B 1 103 ? -17.594 3.363 9.375 1 90.94 103 GLU B N 1
ATOM 1955 C CA . GLU B 1 103 ? -16.859 2.096 9.414 1 90.94 103 GLU B CA 1
ATOM 1956 C C . GLU B 1 103 ? -16.656 1.536 8.016 1 90.94 103 GLU B C 1
ATOM 1958 O O . GLU B 1 103 ? -15.781 0.695 7.797 1 90.94 103 GLU B O 1
ATOM 1963 N N . LYS B 1 104 ? -17.406 2.014 7.031 1 89.12 104 LYS B N 1
ATOM 1964 C CA . LYS B 1 104 ? -17.297 1.516 5.664 1 89.12 104 LYS B CA 1
ATOM 1965 C C . LYS B 1 104 ? -15.938 1.867 5.062 1 89.12 104 LYS B C 1
ATOM 1967 O O . LYS B 1 104 ? -15.438 1.153 4.191 1 89.12 104 LYS B O 1
ATOM 1972 N N . VAL B 1 105 ? -15.32 2.922 5.57 1 89.06 105 VAL B N 1
ATOM 1973 C CA . VAL B 1 105 ? -14.016 3.33 5.066 1 89.06 105 VAL B CA 1
ATOM 1974 C C . VAL B 1 105 ? -12.984 2.236 5.355 1 89.06 105 VAL B C 1
ATOM 1976 O O . VAL B 1 105 ? -12.062 2.021 4.57 1 89.06 105 VAL B O 1
ATOM 1979 N N . ASP B 1 106 ? -13.227 1.503 6.449 1 84.12 106 ASP B N 1
ATOM 1980 C CA . ASP B 1 106 ? -12.32 0.428 6.84 1 84.12 106 ASP B CA 1
ATOM 1981 C C . ASP B 1 106 ? -12.773 -0.91 6.262 1 84.12 106 ASP B C 1
ATOM 1983 O O . ASP B 1 106 ? -11.945 -1.733 5.867 1 84.12 106 ASP B O 1
ATOM 1987 N N . LEU B 1 107 ? -14.062 -1.125 6.156 1 81.25 107 LEU B N 1
ATOM 1988 C CA . LEU B 1 107 ? -14.617 -2.416 5.766 1 81.25 107 LEU B CA 1
ATOM 1989 C C . LEU B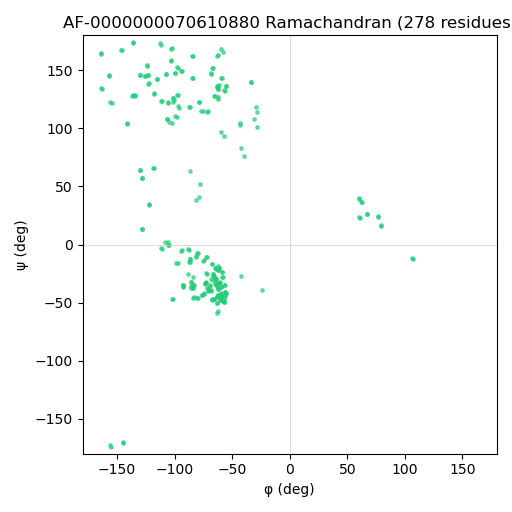 1 107 ? -14.633 -2.562 4.246 1 81.25 107 LEU B C 1
ATOM 1991 O O . LEU B 1 107 ? -14.523 -3.674 3.727 1 81.25 107 LEU B O 1
ATOM 1995 N N . ASN B 1 108 ? -14.867 -1.42 3.562 1 81.94 108 ASN B N 1
ATOM 1996 C CA . ASN B 1 108 ? -14.891 -1.363 2.104 1 81.94 108 ASN B CA 1
ATOM 1997 C C . ASN B 1 108 ? -14.023 -0.229 1.568 1 81.94 108 ASN B C 1
ATOM 1999 O O . ASN B 1 108 ? -14.523 0.683 0.908 1 81.94 108 ASN B O 1
ATOM 2003 N N . PRO B 1 109 ? -12.758 -0.359 1.818 1 82 109 PRO B N 1
ATOM 2004 C CA . PRO B 1 109 ? -11.891 0.749 1.411 1 82 109 PRO B CA 1
ATOM 2005 C C . PRO B 1 109 ? -11.781 0.884 -0.106 1 82 109 PRO B C 1
ATOM 2007 O O . PRO B 1 109 ? -11.93 -0.104 -0.83 1 82 109 PRO B O 1
ATOM 2010 N N . VAL B 1 110 ? -11.633 2.188 -0.532 1 83.5 110 VAL B N 1
ATOM 2011 C CA . VAL B 1 110 ? -11.289 2.471 -1.921 1 83.5 110 VAL B CA 1
ATOM 2012 C C . VAL B 1 110 ? -9.797 2.771 -2.031 1 83.5 110 VAL B C 1
ATOM 2014 O O . VAL B 1 110 ? -9.25 3.533 -1.229 1 83.5 110 VAL B O 1
ATOM 2017 N N . GLY B 1 111 ? -9.117 2.041 -2.873 1 79.62 111 GLY B N 1
ATOM 2018 C CA . GLY B 1 111 ? -7.676 2.203 -2.959 1 79.62 111 GLY B CA 1
ATOM 2019 C C . GLY B 1 111 ? -7.219 2.807 -4.273 1 79.62 111 GLY B C 1
ATOM 2020 O O . GLY B 1 111 ? -8.039 3.25 -5.078 1 79.62 111 GLY B O 1
ATOM 2021 N N . THR B 1 112 ? -5.961 3.107 -4.262 1 81.5 112 THR B N 1
ATOM 2022 C CA . THR B 1 112 ? -5.266 3.576 -5.457 1 81.5 112 THR B CA 1
ATOM 2023 C C . THR B 1 112 ? -4.324 2.502 -5.992 1 81.5 112 THR B C 1
ATOM 2025 O O . THR B 1 112 ? -3.559 2.75 -6.926 1 81.5 112 THR B O 1
ATOM 2028 N N . GLY B 1 113 ? -4.336 1.354 -5.332 1 78.31 113 GLY B N 1
ATOM 2029 C CA . GLY B 1 113 ? -3.359 0.315 -5.625 1 78.31 113 GLY B CA 1
ATOM 2030 C C . GLY B 1 113 ? -3.42 -0.17 -7.062 1 78.31 113 GLY B C 1
ATOM 2031 O O . GLY B 1 113 ? -4.34 0.184 -7.805 1 78.31 113 GLY B O 1
ATOM 2032 N N . PRO B 1 114 ? -2.428 -0.92 -7.465 1 80.06 114 PRO B N 1
ATOM 2033 C CA . PRO B 1 114 ? -2.229 -1.286 -8.867 1 80.06 114 PRO B CA 1
ATOM 2034 C C . PRO B 1 114 ? -3.205 -2.357 -9.344 1 80.06 114 PRO B C 1
ATOM 2036 O O . PRO B 1 114 ? -3.332 -2.594 -10.547 1 80.06 114 PRO B O 1
ATOM 2039 N N . PHE B 1 115 ? -3.873 -3.008 -8.406 1 82.56 115 PHE B N 1
ATOM 2040 C CA . PHE B 1 115 ? -4.824 -4.035 -8.82 1 82.56 115 PHE B CA 1
ATOM 2041 C C . PHE B 1 115 ? -6.168 -3.832 -8.133 1 82.56 115 PHE B C 1
ATOM 2043 O O . PHE B 1 115 ? -6.227 -3.406 -6.98 1 82.56 115 PHE B O 1
ATOM 2050 N N . GLN B 1 116 ? -7.148 -4.152 -8.836 1 83.44 116 GLN B N 1
ATOM 2051 C CA . GLN B 1 116 ? -8.516 -4.039 -8.336 1 83.44 116 GLN B CA 1
ATOM 2052 C C . GLN B 1 116 ? -9.258 -5.363 -8.461 1 83.44 116 GLN B C 1
ATOM 2054 O O . GLN B 1 116 ? -9.094 -6.086 -9.445 1 83.44 116 GLN B O 1
ATOM 2059 N N . LEU B 1 117 ? -10.117 -5.578 -7.441 1 83 117 LEU B N 1
ATOM 2060 C CA . LEU B 1 117 ? -10.969 -6.766 -7.465 1 83 117 LEU B CA 1
ATOM 2061 C C . LEU B 1 117 ? -11.906 -6.738 -8.664 1 83 117 LEU B C 1
ATOM 2063 O O . LEU B 1 117 ? -12.562 -5.727 -8.922 1 83 117 LEU B O 1
ATOM 2067 N N . VAL B 1 118 ? -11.867 -7.746 -9.375 1 82.38 118 VAL B N 1
ATOM 2068 C CA . VAL B 1 118 ? -12.734 -7.84 -10.547 1 82.38 118 VAL B CA 1
ATOM 2069 C C . VAL B 1 118 ? -13.93 -8.742 -10.242 1 82.38 118 VAL B C 1
ATOM 2071 O O . VAL B 1 118 ? -15.07 -8.375 -10.508 1 82.38 118 VAL B O 1
ATOM 2074 N N . GLN B 1 119 ? -13.609 -9.922 -9.625 1 86.31 119 GLN B N 1
ATOM 2075 C CA . GLN B 1 119 ? -14.688 -10.906 -9.531 1 86.31 119 GLN B CA 1
ATOM 2076 C C . GLN B 1 119 ? -14.367 -11.984 -8.5 1 86.31 119 GLN B C 1
ATOM 2078 O O . GLN B 1 119 ? -13.234 -12.477 -8.445 1 86.31 119 GLN B O 1
ATOM 2083 N N . TYR B 1 120 ? -15.398 -12.281 -7.648 1 87.75 120 TYR B N 1
ATOM 2084 C CA . TYR B 1 120 ? -15.383 -13.555 -6.938 1 87.75 120 TYR B CA 1
ATOM 2085 C C . TYR B 1 120 ? -15.844 -14.688 -7.84 1 87.75 120 TYR B C 1
ATOM 2087 O O . TYR B 1 120 ? -16.922 -14.617 -8.438 1 87.75 120 TYR B O 1
ATOM 2095 N N . GLN B 1 121 ? -15.008 -15.633 -7.98 1 89.38 121 GLN B N 1
ATOM 2096 C CA . GLN B 1 121 ? -15.32 -16.766 -8.828 1 89.38 121 GLN B CA 1
ATOM 2097 C C . GLN B 1 121 ? -15.727 -17.984 -7.996 1 89.38 121 GLN B C 1
ATOM 2099 O O . GLN B 1 121 ? -15.625 -17.969 -6.77 1 89.38 121 GLN B O 1
ATOM 2104 N N . LYS B 1 122 ? -16.234 -18.953 -8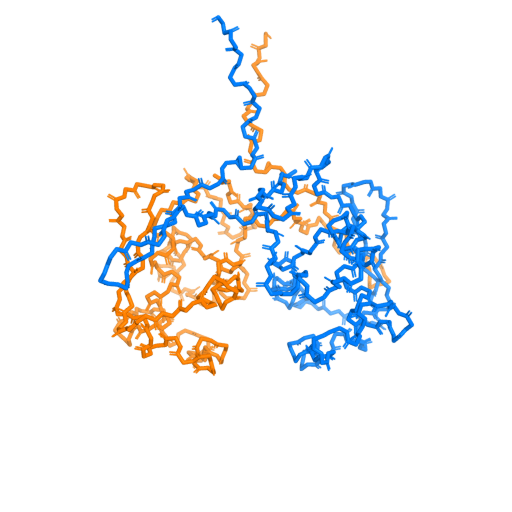.703 1 91.5 122 LYS B N 1
ATOM 2105 C CA . LYS B 1 122 ? -16.562 -20.203 -8.023 1 91.5 122 LYS B CA 1
ATOM 2106 C C . LYS B 1 122 ? -15.305 -20.859 -7.461 1 91.5 122 LYS B C 1
ATOM 2108 O O . LYS B 1 122 ? -14.18 -20.484 -7.816 1 91.5 122 LYS B O 1
ATOM 2113 N N . ASP B 1 123 ? -15.461 -21.797 -6.523 1 93.75 123 ASP B N 1
ATOM 2114 C CA . ASP B 1 123 ? -14.398 -22.625 -5.973 1 93.75 123 ASP B CA 1
ATOM 2115 C C . ASP B 1 123 ? -13.352 -21.781 -5.258 1 93.75 123 ASP B C 1
ATOM 2117 O O . ASP B 1 123 ? -12.148 -22.016 -5.414 1 93.75 123 ASP B O 1
ATOM 2121 N N . SER B 1 124 ? -13.773 -20.688 -4.551 1 94 124 SER B N 1
ATOM 2122 C CA . SER B 1 124 ? -12.953 -19.844 -3.684 1 94 124 SER B CA 1
ATOM 2123 C C . SER B 1 124 ? -11.805 -19.203 -4.457 1 94 124 SER B C 1
ATOM 2125 O O . SER B 1 124 ? -10.664 -19.188 -3.982 1 94 124 SER B O 1
ATOM 2127 N N . ARG B 1 125 ? -12.164 -18.812 -5.703 1 94.75 125 ARG B N 1
ATOM 2128 C CA . ARG B 1 125 ? -11.203 -18.062 -6.512 1 94.75 125 ARG B CA 1
ATOM 2129 C C . ARG B 1 125 ? -11.609 -16.594 -6.621 1 94.75 125 ARG B C 1
ATOM 2131 O O . ARG B 1 125 ? -12.797 -16.281 -6.66 1 94.75 125 ARG B O 1
ATOM 2138 N N . ILE B 1 126 ? -10.625 -15.773 -6.68 1 92.94 126 ILE B N 1
ATOM 2139 C CA . ILE B 1 126 ? -10.867 -14.336 -6.766 1 92.94 126 ILE B CA 1
ATOM 2140 C C . ILE B 1 126 ? -9.969 -13.727 -7.832 1 92.94 126 ILE B C 1
ATOM 2142 O O . ILE B 1 126 ? -8.75 -13.922 -7.812 1 92.94 126 ILE B O 1
ATOM 2146 N N . LEU B 1 127 ? -10.539 -13 -8.719 1 92.31 127 LEU B N 1
ATOM 2147 C CA . LEU B 1 127 ? -9.812 -12.383 -9.828 1 92.31 127 LEU B CA 1
ATOM 2148 C C . LEU B 1 127 ? -9.562 -10.906 -9.555 1 92.31 127 LEU B C 1
ATOM 2150 O O . LEU B 1 127 ? -10.484 -10.172 -9.195 1 92.31 127 LEU B O 1
ATOM 2154 N N . TYR B 1 128 ? -8.258 -10.578 -9.672 1 90.38 128 TYR B N 1
ATOM 2155 C CA . TYR B 1 128 ? -7.84 -9.18 -9.633 1 90.38 128 TYR B CA 1
ATOM 2156 C C . TYR B 1 128 ? -7.23 -8.758 -10.969 1 90.38 128 TYR B C 1
ATOM 2158 O O . TYR B 1 128 ? -6.516 -9.531 -11.602 1 90.38 128 TYR B O 1
ATOM 2166 N N . LYS B 1 129 ? -7.516 -7.508 -11.367 1 89.56 129 LYS B N 1
ATOM 2167 C CA . LYS B 1 129 ? -6.941 -6.949 -12.586 1 89.56 129 LYS B CA 1
ATOM 2168 C C . LYS B 1 129 ? -6.188 -5.652 -12.297 1 89.56 129 LYS B C 1
ATOM 2170 O O . LYS B 1 129 ? -6.527 -4.93 -11.359 1 89.56 129 LYS B O 1
ATOM 2175 N N . ALA B 1 130 ? -5.234 -5.465 -13.242 1 84.31 130 ALA B N 1
ATOM 2176 C CA . ALA B 1 130 ? -4.48 -4.219 -13.141 1 84.31 130 ALA B CA 1
ATOM 2177 C C . ALA B 1 130 ? -5.414 -3.012 -13.18 1 84.31 130 ALA B C 1
ATOM 2179 O O . ALA B 1 130 ? -6.367 -2.984 -13.961 1 84.31 130 ALA B O 1
ATOM 2180 N N . PHE B 1 131 ? -5.18 -2.123 -12.258 1 80.06 131 PHE B N 1
ATOM 2181 C CA . PHE B 1 131 ? -5.875 -0.841 -12.203 1 80.06 131 PHE B CA 1
ATOM 2182 C C . PHE B 1 131 ? -4.965 0.288 -12.672 1 80.06 131 PHE B C 1
ATOM 2184 O O . PHE B 1 131 ? -3.967 0.602 -12.023 1 80.06 131 PHE B O 1
ATOM 2191 N N . ASP B 1 132 ? -5.262 0.803 -14.016 1 67 132 ASP B N 1
ATOM 2192 C CA . ASP B 1 132 ? -4.469 1.898 -14.562 1 67 132 ASP B CA 1
ATOM 2193 C C . ASP B 1 132 ? -5.031 3.252 -14.133 1 67 132 ASP B C 1
ATOM 2195 O O . ASP B 1 132 ? -6.105 3.654 -14.578 1 67 132 ASP B O 1
ATOM 2199 N N . GLY B 1 133 ? -5.094 3.643 -13.07 1 58.06 133 GLY B N 1
ATOM 2200 C CA . GLY B 1 133 ? -5.637 4.926 -12.656 1 58.06 133 GLY B CA 1
ATOM 2201 C C . GLY B 1 133 ? -5.223 6.07 -13.562 1 58.06 133 GLY B C 1
ATOM 2202 O O . GLY B 1 133 ? -5.727 7.188 -13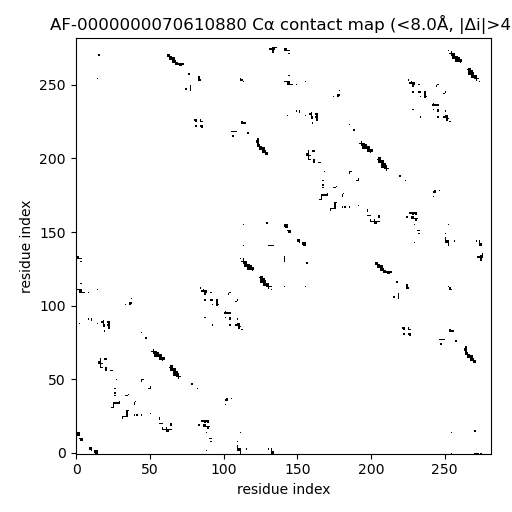.438 1 58.06 133 GLY B O 1
ATOM 2203 N N . TYR B 1 134 ? -4.039 6.016 -14.266 1 47.59 134 TYR B N 1
ATOM 2204 C CA . TYR B 1 134 ? -3.543 7.234 -14.898 1 47.59 134 TYR B CA 1
ATOM 2205 C C . TYR B 1 134 ? -4.203 7.445 -16.266 1 47.59 134 TYR B C 1
ATOM 2207 O O . TYR B 1 134 ? -3.928 8.438 -16.938 1 47.59 134 TYR B O 1
ATOM 2215 N N . TRP B 1 135 ? -4.684 6.43 -17.094 1 40.78 135 TRP B N 1
ATOM 2216 C CA . TRP B 1 135 ? -4.859 6.762 -18.5 1 40.78 135 TRP B CA 1
ATOM 2217 C C . TRP B 1 135 ? -5.848 7.91 -18.672 1 40.78 135 TRP B C 1
ATOM 2219 O O . TRP B 1 135 ? -6.949 7.875 -18.125 1 40.78 135 TRP B O 1
ATOM 2229 N N . GLY B 1 136 ? -5.398 9.039 -18.797 1 40.41 136 GLY B N 1
ATOM 2230 C CA . GLY B 1 136 ? -6.211 10.008 -19.531 1 40.41 136 GLY B CA 1
ATOM 2231 C C . GLY B 1 136 ? -7 9.383 -20.656 1 40.41 136 GLY B C 1
ATOM 2232 O O . GLY B 1 136 ? -6.742 8.242 -21.047 1 40.41 136 GLY B O 1
ATOM 2233 N N . THR B 1 137 ? -8.305 9.773 -20.922 1 39.5 137 THR B N 1
ATOM 2234 C CA . THR B 1 137 ? -9.094 9.531 -22.125 1 39.5 137 THR B CA 1
ATOM 2235 C C . THR B 1 137 ? -8.195 9.469 -23.359 1 39.5 137 THR B C 1
ATOM 2237 O O . THR B 1 137 ? -7.289 10.289 -23.531 1 39.5 137 THR B O 1
ATOM 2240 N N . LYS B 1 138 ? -7.895 8.359 -24.047 1 38 138 LYS B N 1
ATOM 2241 C CA . LYS B 1 138 ? -7.48 8.461 -25.438 1 38 138 LYS B CA 1
ATOM 2242 C C . LYS B 1 138 ? -8.109 9.68 -26.109 1 38 138 LYS B C 1
ATOM 2244 O O . LYS B 1 138 ? -9.289 9.961 -25.906 1 38 138 LYS B O 1
ATOM 2249 N N . PRO B 1 139 ? -7.266 10.617 -26.562 1 33.62 139 PRO B N 1
ATOM 2250 C CA . PRO B 1 139 ? -7.953 11.633 -27.359 1 33.62 139 PRO B CA 1
ATOM 2251 C C . PRO B 1 139 ? -8.977 11.031 -28.328 1 33.62 139 PRO B C 1
ATOM 2253 O O . PRO B 1 139 ? -8.711 9.992 -28.953 1 33.62 139 PRO B O 1
ATOM 2256 N N . LYS B 1 140 ? -10.242 11.109 -28.062 1 31.91 140 LYS B N 1
ATOM 2257 C CA . LYS B 1 140 ? -11.133 10.961 -29.203 1 31.91 140 LYS B CA 1
ATOM 2258 C C . LYS B 1 140 ? -10.609 11.734 -30.406 1 31.91 140 LYS B C 1
ATOM 2260 O O . LYS B 1 140 ? -10.391 12.945 -30.328 1 31.91 140 LYS B O 1
ATOM 2265 N N . ASN B 1 141 ? -9.641 10.969 -31.109 1 27.36 141 ASN B N 1
ATOM 2266 C CA . ASN B 1 141 ? -9.656 11.594 -32.406 1 27.36 141 ASN B CA 1
ATOM 2267 C C . ASN B 1 141 ? -11.062 11.602 -33 1 27.36 141 ASN B C 1
ATOM 2269 O O . ASN B 1 141 ? -11.812 10.633 -32.875 1 27.36 141 ASN B O 1
#

InterPro domains:
  IPR000914 Solute-binding protein family 5 domain [PF00496] (12-140)
  IPR039424 Solute-binding protein family 5 [PTHR30290] (12-140)